Protein AF-X1N6E0-F1 (afdb_monomer)

Structure (mmCIF, N/CA/C/O backbone):
data_AF-X1N6E0-F1
#
_entry.id   AF-X1N6E0-F1
#
loop_
_atom_site.group_PDB
_atom_site.id
_atom_site.type_symbol
_atom_site.label_atom_id
_atom_site.label_alt_id
_atom_site.label_comp_id
_atom_site.label_asym_id
_atom_site.label_entity_id
_atom_site.label_seq_id
_atom_site.pdbx_PDB_ins_code
_atom_site.Cartn_x
_atom_site.Cartn_y
_atom_site.Cartn_z
_atom_site.occupancy
_atom_site.B_iso_or_equiv
_atom_site.auth_seq_id
_atom_site.auth_comp_id
_atom_site.auth_asym_id
_atom_site.auth_atom_id
_atom_site.pdbx_PDB_model_num
ATOM 1 N N . MET A 1 1 ? -35.193 4.669 12.730 1.00 40.53 1 MET A N 1
ATOM 2 C CA . MET A 1 1 ? -34.477 3.883 11.706 1.00 40.53 1 MET A CA 1
ATOM 3 C C . MET A 1 1 ? -33.427 3.118 12.482 1.00 40.53 1 MET A C 1
ATOM 5 O O . MET A 1 1 ? -32.954 3.685 13.450 1.00 40.53 1 MET A O 1
ATOM 9 N N . SER A 1 2 ? -33.205 1.835 12.214 1.00 40.06 2 SER A N 1
ATOM 10 C CA . SER A 1 2 ? -32.230 1.031 12.961 1.00 40.06 2 SER A CA 1
ATOM 11 C C . SER A 1 2 ? -31.333 0.371 11.933 1.00 40.06 2 SER A C 1
ATOM 13 O O . SER A 1 2 ? -31.705 -0.678 11.415 1.00 40.06 2 SER A O 1
ATOM 15 N N . GLY A 1 3 ? -30.227 1.034 11.613 1.00 41.91 3 GLY A N 1
ATOM 16 C CA . GLY A 1 3 ? -29.256 0.561 10.637 1.00 41.91 3 GLY A CA 1
ATOM 17 C C . GLY A 1 3 ? -28.268 -0.413 11.263 1.00 41.91 3 GLY A C 1
ATOM 18 O O . GLY A 1 3 ? -27.785 -0.194 12.374 1.00 41.91 3 GLY A O 1
ATOM 19 N N . THR A 1 4 ? -27.923 -1.480 10.548 1.00 41.56 4 THR A N 1
ATOM 20 C CA . THR A 1 4 ? -26.707 -2.245 10.860 1.00 41.56 4 THR A CA 1
ATOM 21 C C . THR A 1 4 ? -25.512 -1.513 10.250 1.00 41.56 4 THR A C 1
ATOM 23 O O . THR A 1 4 ? -25.461 -1.332 9.035 1.00 41.56 4 THR A O 1
ATOM 26 N N . MET A 1 5 ? -24.573 -1.058 11.082 1.00 45.62 5 MET A N 1
ATOM 27 C CA . MET A 1 5 ? -23.369 -0.371 10.609 1.00 45.62 5 MET A CA 1
ATOM 28 C C . MET A 1 5 ? -22.418 -1.375 9.950 1.00 45.62 5 MET A C 1
ATOM 30 O O . MET A 1 5 ? -22.020 -2.357 10.583 1.00 45.62 5 MET A O 1
ATOM 34 N N . ASP A 1 6 ? -22.083 -1.134 8.683 1.00 48.16 6 ASP A N 1
ATOM 35 C CA . ASP A 1 6 ? -21.093 -1.922 7.952 1.00 48.16 6 ASP A CA 1
ATOM 36 C C . ASP A 1 6 ? -19.688 -1.375 8.223 1.00 48.16 6 ASP A C 1
ATOM 38 O O . ASP A 1 6 ? -19.255 -0.381 7.644 1.00 48.16 6 ASP A O 1
ATOM 42 N N . TRP A 1 7 ? -18.982 -2.020 9.150 1.00 49.72 7 TRP A N 1
ATOM 43 C CA . TRP A 1 7 ? -17.633 -1.626 9.556 1.00 49.72 7 TRP A CA 1
ATOM 44 C C . TRP A 1 7 ? -16.554 -1.973 8.525 1.00 49.72 7 TRP A C 1
ATOM 46 O O . TRP A 1 7 ? -15.433 -1.492 8.656 1.00 49.72 7 TRP A O 1
ATOM 56 N N . ASN A 1 8 ? -16.871 -2.760 7.492 1.00 46.34 8 ASN A N 1
ATOM 57 C CA . ASN A 1 8 ? -15.893 -3.117 6.462 1.00 46.34 8 ASN A CA 1
ATOM 58 C C . ASN A 1 8 ? -15.632 -1.964 5.478 1.00 46.34 8 ASN A C 1
ATOM 60 O O . ASN A 1 8 ? -14.605 -1.958 4.810 1.00 46.34 8 ASN A O 1
ATOM 64 N N . ALA A 1 9 ? -16.540 -0.985 5.397 1.00 45.34 9 ALA A N 1
ATOM 65 C CA . ALA A 1 9 ? -16.459 0.131 4.453 1.00 45.34 9 ALA A CA 1
ATOM 66 C C . ALA A 1 9 ? -15.801 1.401 5.033 1.00 45.34 9 ALA A C 1
ATOM 68 O O . ALA A 1 9 ? -15.780 2.426 4.362 1.00 45.34 9 ALA A O 1
ATOM 69 N N . MET A 1 10 ? -15.327 1.380 6.289 1.00 48.66 10 MET A N 1
ATOM 70 C CA . MET A 1 10 ? -14.705 2.523 6.996 1.00 48.66 10 MET A CA 1
ATOM 71 C C . MET A 1 10 ? -15.508 3.841 7.040 1.00 48.66 10 MET A C 1
ATOM 73 O O . MET A 1 10 ? -15.033 4.854 7.553 1.00 48.66 10 MET A O 1
ATOM 77 N N . TYR A 1 11 ? -16.769 3.809 6.614 1.00 43.16 11 TYR A N 1
ATOM 78 C CA . TYR A 1 11 ? -17.756 4.861 6.796 1.00 43.16 11 TYR A CA 1
ATOM 79 C C . TYR A 1 11 ? -19.001 4.285 7.463 1.00 43.16 11 TYR A C 1
ATOM 81 O O . TYR A 1 11 ? -19.457 3.185 7.156 1.00 43.16 11 TYR A O 1
ATOM 89 N N . ALA A 1 12 ? -19.591 5.073 8.356 1.00 42.31 12 ALA A N 1
ATOM 90 C CA . ALA A 1 12 ? -20.916 4.824 8.896 1.00 42.31 12 ALA A CA 1
ATOM 91 C C . ALA A 1 12 ? -21.970 4.928 7.774 1.00 42.31 12 ALA A C 1
ATOM 93 O O . ALA A 1 12 ? -22.485 6.012 7.507 1.00 42.31 12 ALA A O 1
ATOM 94 N N . ALA A 1 13 ? -22.281 3.817 7.103 1.00 43.97 13 ALA A N 1
ATOM 95 C CA . ALA A 1 13 ? -23.326 3.753 6.081 1.00 43.97 13 ALA A CA 1
ATOM 96 C C . ALA A 1 13 ? -24.566 2.999 6.596 1.00 43.97 13 ALA A C 1
ATOM 98 O O . ALA A 1 13 ? -24.463 1.889 7.120 1.00 43.97 13 ALA A O 1
ATOM 99 N N . GLU A 1 14 ? -25.751 3.597 6.435 1.00 42.16 14 GLU A N 1
ATOM 100 C CA . GLU A 1 14 ? -27.042 2.934 6.667 1.00 42.16 14 GLU A CA 1
ATOM 101 C C . GLU A 1 14 ? -27.352 2.033 5.458 1.00 42.16 14 GLU A C 1
ATOM 103 O O . GLU A 1 14 ? -27.611 2.525 4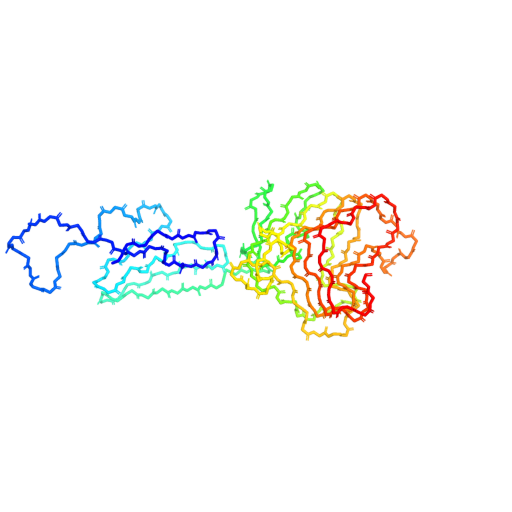.359 1.00 42.16 14 GLU A O 1
ATOM 108 N N . THR A 1 15 ? -27.276 0.709 5.631 1.00 46.09 15 THR A N 1
ATOM 109 C CA . THR A 1 15 ? -27.445 -0.267 4.531 1.00 46.09 15 THR A CA 1
ATOM 110 C C . THR A 1 15 ? -28.817 -0.941 4.500 1.00 46.09 15 THR A C 1
ATOM 112 O O . THR A 1 15 ? -29.090 -1.746 3.605 1.00 46.09 15 THR A O 1
ATOM 115 N N . ASP A 1 16 ? -29.711 -0.608 5.431 1.00 42.81 16 ASP A N 1
ATOM 116 C CA . ASP A 1 16 ? -31.069 -1.140 5.470 1.00 42.81 16 ASP A CA 1
ATOM 117 C C . ASP A 1 16 ? -32.140 -0.057 5.282 1.00 42.81 16 ASP A C 1
ATOM 119 O O . ASP A 1 16 ? -31.930 1.139 5.456 1.00 42.81 16 ASP A O 1
ATOM 123 N N . ALA A 1 17 ? -33.318 -0.498 4.843 1.00 45.47 17 ALA A N 1
ATOM 124 C CA . ALA A 1 17 ? -34.526 0.309 4.849 1.00 45.47 17 ALA A CA 1
ATOM 125 C C . ALA A 1 17 ? -35.318 -0.098 6.092 1.00 45.47 17 ALA A C 1
ATOM 127 O O . ALA A 1 17 ? -35.963 -1.147 6.085 1.00 45.47 17 ALA A O 1
ATOM 128 N N . GLY A 1 18 ? -35.238 0.692 7.166 1.00 42.47 18 GLY A N 1
ATOM 129 C CA . GLY A 1 18 ? -35.866 0.365 8.449 1.00 42.47 18 GLY A CA 1
ATOM 130 C C . GLY A 1 18 ? -37.328 -0.093 8.316 1.00 42.47 18 GLY A C 1
ATOM 131 O O . GLY A 1 18 ? -38.187 0.659 7.852 1.00 42.47 18 GLY A O 1
ATOM 132 N N . GLU A 1 19 ? -37.623 -1.326 8.740 1.00 44.12 19 GLU A N 1
ATOM 133 C CA . GLU A 1 19 ? -38.974 -1.898 8.702 1.00 44.12 19 GLU A CA 1
ATOM 134 C C . GLU A 1 19 ? -39.693 -1.712 10.049 1.00 44.12 19 GLU A C 1
ATOM 136 O O . GLU A 1 19 ? -39.206 -2.097 11.114 1.00 44.12 19 GLU A O 1
ATOM 141 N N . TYR A 1 20 ? -40.887 -1.121 10.013 1.00 45.59 20 TYR A N 1
ATOM 142 C CA . TYR A 1 20 ? -41.692 -0.863 11.204 1.00 45.59 20 TYR A CA 1
ATOM 143 C C . TYR A 1 20 ? -42.461 -2.103 11.673 1.00 45.59 20 TYR A C 1
ATOM 145 O O . TYR A 1 20 ? -43.263 -2.673 10.930 1.00 45.59 20 TYR A O 1
ATOM 153 N N . LEU A 1 21 ? -42.297 -2.481 12.946 1.00 40.62 21 LEU A N 1
ATOM 154 C CA . LEU A 1 21 ? -43.062 -3.583 13.532 1.00 40.62 21 LEU A CA 1
ATOM 155 C C . LEU A 1 21 ? -44.515 -3.170 13.812 1.00 40.62 21 LEU A C 1
ATOM 157 O O . LEU A 1 21 ? -44.798 -2.232 14.556 1.00 40.62 21 LEU A O 1
ATOM 161 N N . SER A 1 22 ? -45.431 -3.936 13.229 1.00 40.62 22 SER A N 1
ATOM 162 C CA . SER A 1 22 ? -46.887 -3.892 13.395 1.00 40.62 22 SER A CA 1
ATOM 163 C C . SER A 1 22 ? -47.355 -5.205 14.056 1.00 40.62 22 SER A C 1
ATOM 165 O O . SER A 1 22 ? -46.692 -6.219 13.820 1.00 40.62 22 SER A O 1
ATOM 167 N N . PRO A 1 23 ? -48.479 -5.284 14.817 1.00 55.25 23 PRO A N 1
ATOM 168 C CA . PRO A 1 23 ? -49.490 -4.256 15.113 1.00 55.25 23 PRO A CA 1
ATOM 169 C C . PRO A 1 23 ? -49.848 -4.118 16.629 1.00 55.25 23 PRO A C 1
ATOM 171 O O . PRO A 1 23 ? -49.662 -5.045 17.410 1.00 55.25 23 PRO A O 1
ATOM 174 N N . ILE A 1 24 ? -50.522 -3.016 17.001 1.00 50.94 24 ILE A N 1
ATOM 175 C CA . ILE A 1 24 ? -51.332 -2.795 18.235 1.00 50.94 24 ILE A CA 1
ATOM 176 C C . ILE A 1 24 ? -50.609 -2.225 19.479 1.00 50.94 24 ILE A C 1
ATOM 178 O O . ILE A 1 24 ? -50.033 -2.960 20.275 1.00 50.94 24 ILE A O 1
ATOM 182 N N . ASP A 1 25 ? -50.835 -0.927 19.736 1.00 45.06 25 ASP A N 1
ATOM 183 C CA . ASP A 1 25 ? -51.138 -0.379 21.075 1.00 45.06 25 ASP A CA 1
ATOM 184 C C . ASP A 1 25 ? -51.965 0.935 20.946 1.00 45.06 25 ASP A C 1
ATOM 186 O O . ASP A 1 25 ? -51.510 1.867 20.273 1.00 45.06 25 ASP A O 1
ATOM 190 N N . PRO A 1 26 ? -53.185 1.020 21.524 1.00 44.06 26 PRO A N 1
ATOM 191 C CA . PRO A 1 26 ? -54.052 2.203 21.470 1.00 44.06 26 PRO A CA 1
ATOM 192 C C . PRO A 1 26 ? -53.636 3.392 22.359 1.00 44.06 26 PRO A C 1
ATOM 194 O O . PRO A 1 26 ? -54.225 4.457 22.192 1.00 44.06 26 PRO A O 1
ATOM 197 N N . ASP A 1 27 ? -52.637 3.261 23.241 1.00 43.97 27 ASP A N 1
ATOM 198 C CA . ASP A 1 27 ? -52.149 4.368 24.094 1.00 43.97 27 ASP A CA 1
ATOM 199 C C . ASP A 1 27 ? -50.899 5.072 23.525 1.00 43.97 27 ASP A C 1
ATOM 201 O O . ASP A 1 27 ? -50.088 5.670 24.236 1.00 43.97 27 ASP A O 1
ATOM 205 N N . THR A 1 28 ? -50.733 5.023 22.207 1.00 43.97 28 THR A N 1
ATOM 206 C CA . THR A 1 28 ? -49.614 5.648 21.509 1.00 43.97 28 THR A CA 1
ATOM 207 C C . THR A 1 28 ? -49.906 7.118 21.213 1.00 43.97 28 THR A C 1
ATOM 209 O O . THR A 1 28 ? -50.881 7.470 20.549 1.00 43.97 28 THR A O 1
ATOM 212 N N . HIS A 1 29 ? -49.058 8.007 21.739 1.00 41.09 29 HIS A N 1
ATOM 213 C CA . HIS A 1 29 ? -49.090 9.428 21.402 1.00 41.09 29 HIS A CA 1
ATOM 214 C C . HIS A 1 29 ? -48.986 9.555 19.867 1.00 41.09 29 HIS A C 1
ATOM 216 O O . HIS A 1 29 ? -48.097 8.911 19.304 1.00 41.09 29 HIS A O 1
ATOM 222 N N . PRO A 1 30 ? -49.825 10.360 19.178 1.00 44.09 30 PRO A N 1
ATOM 223 C CA . PRO A 1 30 ? -49.895 10.413 17.707 1.00 44.09 30 PRO A CA 1
ATOM 224 C C . PRO A 1 30 ? -48.597 10.796 16.994 1.00 44.09 30 PRO A C 1
ATOM 226 O O . PRO A 1 30 ? -48.557 10.821 15.769 1.00 44.09 30 PRO A O 1
ATOM 229 N N . GLU A 1 31 ? -47.570 11.152 17.756 1.00 46.28 31 GLU A N 1
ATOM 230 C CA . GLU A 1 31 ? -46.359 11.748 17.231 1.00 46.28 31 GLU A CA 1
ATOM 231 C C . GLU A 1 31 ? -45.223 10.722 17.255 1.00 46.28 31 GLU A C 1
ATOM 233 O O . GLU A 1 31 ? -44.590 10.578 16.221 1.00 46.28 31 GLU A O 1
ATOM 238 N N . HIS A 1 32 ? -45.034 9.898 18.306 1.00 48.03 32 HIS A N 1
ATOM 239 C CA . HIS A 1 32 ? -43.922 8.925 18.334 1.00 48.03 32 HIS A CA 1
ATOM 240 C C . HIS A 1 32 ? -44.141 7.706 19.266 1.00 48.03 32 HIS A C 1
ATOM 242 O O . HIS A 1 32 ? -43.909 7.817 20.472 1.00 48.03 32 HIS A O 1
ATOM 248 N N . PRO A 1 33 ? -44.514 6.516 18.751 1.00 36.75 33 PRO A N 1
ATOM 249 C CA . PRO A 1 33 ? -44.477 5.284 19.536 1.00 36.75 33 PRO A CA 1
ATOM 250 C C . PRO A 1 33 ? -43.443 4.248 19.048 1.00 36.75 33 PRO A C 1
ATOM 252 O O . PRO A 1 33 ? -43.609 3.653 17.991 1.00 36.75 33 PRO A O 1
ATOM 255 N N . ARG A 1 34 ? -42.462 3.961 19.926 1.00 45.09 34 ARG A N 1
ATOM 256 C CA . ARG A 1 34 ? -41.666 2.714 20.054 1.00 45.09 34 ARG A CA 1
ATOM 257 C C . ARG A 1 34 ? -40.843 2.242 18.831 1.00 45.09 34 ARG A C 1
ATOM 259 O O . ARG A 1 34 ? -41.357 1.354 18.182 1.00 45.09 34 ARG A O 1
ATOM 266 N N . TRP A 1 35 ? -39.571 2.622 18.597 1.00 45.22 35 TRP A N 1
ATOM 267 C CA . TRP A 1 35 ? -38.696 1.845 17.668 1.00 45.22 35 TRP A CA 1
ATOM 268 C C . TRP A 1 35 ? -37.164 2.017 17.820 1.00 45.22 35 TRP A C 1
ATOM 270 O O . TRP A 1 35 ? -36.534 2.580 16.933 1.00 45.22 35 TRP A O 1
ATOM 280 N N . ALA A 1 36 ? -36.564 1.388 18.831 1.00 43.38 36 ALA A N 1
ATOM 281 C CA . ALA A 1 36 ? -35.425 0.487 18.619 1.00 43.38 36 ALA A CA 1
ATOM 282 C C . ALA A 1 36 ? -35.311 -0.442 19.830 1.00 43.38 36 ALA A C 1
ATOM 284 O O . ALA A 1 36 ? -35.141 -0.036 20.973 1.00 43.38 36 ALA A O 1
ATOM 285 N N . ALA A 1 37 ? -35.513 -1.728 19.607 1.00 42.91 37 ALA A N 1
ATOM 286 C CA . ALA A 1 37 ? -35.266 -2.735 20.623 1.00 42.91 37 ALA A CA 1
ATOM 287 C C . ALA A 1 37 ? -34.672 -3.938 19.911 1.00 42.91 37 ALA A C 1
ATOM 289 O O . ALA A 1 37 ? -35.341 -4.961 19.802 1.00 42.91 37 ALA A O 1
ATOM 290 N N . ALA A 1 38 ? -33.466 -3.777 19.356 1.00 45.50 38 ALA A N 1
ATOM 291 C CA . ALA A 1 38 ? -32.620 -4.919 19.002 1.00 45.50 38 ALA A CA 1
ATOM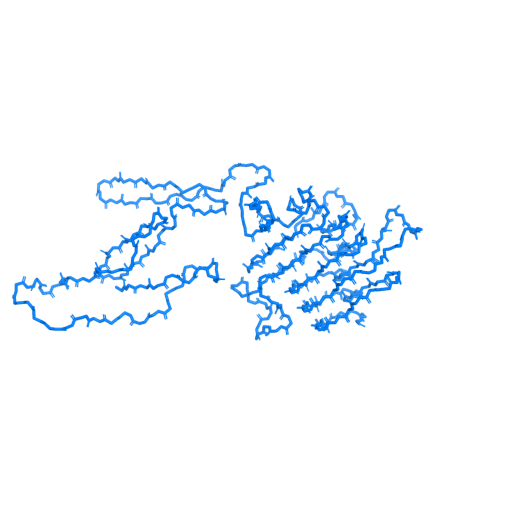 292 C C . ALA A 1 38 ? -31.179 -4.583 18.576 1.00 45.50 38 ALA A C 1
ATOM 294 O O . ALA A 1 38 ? -30.327 -5.434 18.801 1.00 45.50 38 ALA A O 1
ATOM 295 N N . ASN A 1 39 ? -30.863 -3.423 17.987 1.00 47.41 39 ASN A N 1
ATOM 296 C CA . ASN A 1 39 ? -29.651 -3.327 17.154 1.00 47.41 39 ASN A CA 1
ATOM 297 C C . ASN A 1 39 ? -28.743 -2.134 17.498 1.00 47.41 39 ASN A C 1
ATOM 299 O O . ASN A 1 39 ? -28.698 -1.160 16.764 1.00 47.41 39 ASN A O 1
ATOM 303 N N . GLY A 1 40 ? -27.977 -2.265 18.588 1.00 47.09 40 GLY A N 1
ATOM 304 C CA . GLY A 1 40 ? -26.925 -1.299 18.955 1.00 47.09 40 GLY A CA 1
ATOM 305 C C . GLY A 1 40 ? -26.117 -1.617 20.226 1.00 47.09 40 GLY A C 1
ATOM 306 O O . GLY A 1 40 ? -25.301 -0.818 20.660 1.00 47.09 40 GLY A O 1
ATOM 307 N N . GLY A 1 41 ? -26.317 -2.778 20.862 1.00 38.22 41 GLY A N 1
ATOM 308 C CA . GLY A 1 41 ? -25.852 -3.051 22.233 1.00 38.22 41 GLY A CA 1
ATOM 309 C C . GLY A 1 41 ? -24.459 -3.677 22.395 1.00 38.22 41 GLY A C 1
ATOM 310 O O . GLY A 1 41 ? -24.279 -4.493 23.301 1.00 38.22 41 GLY A O 1
ATOM 311 N N . GLY A 1 42 ? -23.492 -3.368 21.528 1.00 43.50 42 GLY A N 1
ATOM 312 C CA . GLY A 1 42 ? -22.097 -3.786 21.725 1.00 43.50 42 GLY A CA 1
ATOM 313 C C . GLY A 1 42 ? -21.358 -2.872 22.721 1.00 43.50 42 GLY A C 1
ATOM 314 O O . GLY A 1 42 ? -21.690 -1.694 22.800 1.00 43.50 42 GLY A O 1
ATOM 315 N N . PRO A 1 43 ? -20.324 -3.342 23.452 1.00 38.78 43 PRO A N 1
ATOM 316 C CA . PRO A 1 43 ? -19.528 -2.502 24.363 1.00 38.78 43 PRO A CA 1
ATOM 317 C C . PRO A 1 43 ? -18.856 -1.275 23.713 1.00 38.78 43 PRO A C 1
ATOM 319 O O . PRO A 1 43 ? -18.361 -0.415 24.434 1.00 38.78 43 PRO A O 1
ATOM 322 N N . ALA A 1 44 ? -18.820 -1.211 22.378 1.00 39.53 44 ALA A N 1
ATOM 323 C CA . ALA A 1 44 ? -18.175 -0.165 21.583 1.00 39.53 44 ALA A CA 1
ATOM 324 C C . ALA A 1 44 ? -19.167 0.769 20.854 1.00 39.53 44 ALA A C 1
ATOM 326 O O . ALA A 1 44 ? -18.748 1.581 20.032 1.00 39.53 44 ALA A O 1
ATOM 327 N N . CYS A 1 45 ? -20.472 0.660 21.127 1.00 42.34 45 CYS A N 1
ATOM 328 C CA . CYS A 1 45 ? -21.512 1.361 20.374 1.00 42.34 45 CYS A CA 1
ATOM 329 C C . CYS A 1 45 ? -22.417 2.163 21.318 1.00 42.34 45 CYS A C 1
ATOM 331 O O . CYS A 1 45 ? -22.844 1.652 22.356 1.00 42.34 45 CYS A O 1
ATOM 333 N N . TRP A 1 46 ? -22.741 3.402 20.944 1.00 39.38 46 TRP A N 1
ATOM 334 C CA . TRP A 1 46 ? -23.837 4.162 21.547 1.00 39.38 46 TRP A CA 1
ATOM 335 C C . TRP A 1 46 ? -24.959 4.307 20.515 1.00 39.38 46 TRP A C 1
ATOM 337 O O . TRP A 1 46 ? -24.714 4.777 19.407 1.00 39.38 46 TRP A O 1
ATOM 347 N N . ASP A 1 47 ? -26.157 3.847 20.874 1.00 48.38 47 ASP A N 1
ATOM 348 C CA . ASP A 1 47 ? -27.366 3.901 20.048 1.00 48.38 47 ASP A CA 1
ATOM 349 C C . ASP A 1 47 ? -28.196 5.126 20.457 1.00 48.38 47 ASP A C 1
ATOM 351 O O . ASP A 1 47 ? -28.586 5.257 21.623 1.00 48.38 47 ASP A O 1
ATOM 355 N N . MET A 1 48 ? -28.416 6.053 19.523 1.00 45.72 48 MET A N 1
ATOM 356 C CA . MET A 1 48 ? -29.260 7.229 19.728 1.00 45.72 48 MET A CA 1
ATOM 357 C C . MET A 1 48 ? -30.608 7.037 19.032 1.00 45.72 48 MET A C 1
ATOM 359 O O . MET A 1 48 ? -30.759 7.294 17.841 1.00 45.72 48 MET A O 1
ATOM 363 N N . ASP A 1 49 ? -31.623 6.669 19.807 1.00 47.50 49 ASP A N 1
ATOM 364 C CA . ASP A 1 49 ? -33.004 6.578 19.334 1.00 47.50 49 ASP A CA 1
ATOM 365 C C . ASP A 1 49 ? -33.633 7.968 19.179 1.00 47.50 49 ASP A C 1
ATOM 367 O O . ASP A 1 49 ? -34.325 8.456 20.080 1.00 47.50 49 ASP A O 1
ATOM 371 N N . TRP A 1 50 ? -33.456 8.614 18.022 1.00 44.66 50 TRP A N 1
ATOM 372 C CA . TRP A 1 50 ? -34.299 9.748 17.640 1.00 44.66 50 TRP A CA 1
ATOM 373 C C . TRP A 1 50 ? -35.309 9.371 16.558 1.00 44.66 50 TRP A C 1
ATOM 375 O O . TRP A 1 50 ? -35.066 8.572 15.654 1.00 44.66 50 TRP A O 1
ATOM 385 N N . SER A 1 51 ? -36.484 10.000 16.619 1.00 45.03 51 SER A N 1
ATOM 386 C CA . SER A 1 51 ? -37.612 9.770 15.710 1.00 45.03 51 SER A CA 1
ATOM 387 C C . SER A 1 51 ? -37.336 10.103 14.235 1.00 45.03 51 SER A C 1
ATOM 389 O O . SER A 1 51 ? -38.222 9.904 13.406 1.00 45.03 51 SER A O 1
ATOM 391 N N . PHE A 1 52 ? -36.136 10.592 13.908 1.00 37.84 52 PHE A N 1
ATOM 392 C CA . PHE A 1 52 ? -35.709 10.960 12.558 1.00 37.84 52 PHE A CA 1
ATOM 393 C C . PHE A 1 52 ? -34.344 10.388 12.134 1.00 37.84 52 PHE A C 1
ATOM 395 O O . PHE A 1 52 ? -33.894 10.712 11.042 1.00 37.84 52 PHE A O 1
ATOM 402 N N . GLY A 1 53 ? -33.726 9.503 12.921 1.00 40.16 53 GLY A N 1
ATOM 403 C CA . GLY A 1 53 ? -32.444 8.880 12.575 1.00 40.16 53 GLY A CA 1
ATOM 404 C C . GLY A 1 53 ? -31.709 8.396 13.819 1.00 40.16 53 GLY A C 1
ATOM 405 O O . GLY A 1 53 ? -31.836 9.013 14.875 1.00 40.16 53 GLY A O 1
ATOM 406 N N . SER A 1 54 ? -31.005 7.272 13.693 1.00 44.59 54 SER A N 1
ATOM 407 C CA . SER A 1 54 ? -30.054 6.782 14.690 1.00 44.59 54 SER A CA 1
ATOM 408 C C . SER A 1 54 ? -28.651 6.943 14.114 1.00 44.59 54 SER A C 1
ATOM 410 O O . SER A 1 54 ? -28.302 6.242 13.163 1.00 44.59 54 SER A O 1
ATOM 412 N N . GLU A 1 55 ? -27.847 7.859 14.649 1.00 43.59 55 GLU A N 1
ATOM 413 C CA . GLU A 1 55 ? -26.414 7.892 14.356 1.00 43.59 55 GLU A CA 1
ATOM 414 C C . GLU A 1 55 ? -25.661 7.090 15.424 1.00 43.59 55 GLU A C 1
ATOM 416 O O . GLU A 1 55 ? -25.747 7.383 16.617 1.00 43.59 55 GLU A O 1
ATOM 421 N N . VAL A 1 56 ? -24.916 6.068 14.997 1.00 48.31 56 VAL A N 1
ATOM 422 C CA . VAL A 1 56 ? -23.973 5.361 15.870 1.00 48.31 56 VAL A CA 1
ATOM 423 C C . VAL A 1 56 ? -22.710 6.205 15.967 1.00 48.31 56 VAL A C 1
ATOM 425 O O . VAL A 1 56 ? -22.047 6.456 14.962 1.00 48.31 56 VAL A O 1
ATOM 428 N N . VAL A 1 57 ? -22.360 6.622 17.181 1.00 49.50 57 VAL A N 1
ATOM 429 C CA . VAL A 1 57 ? -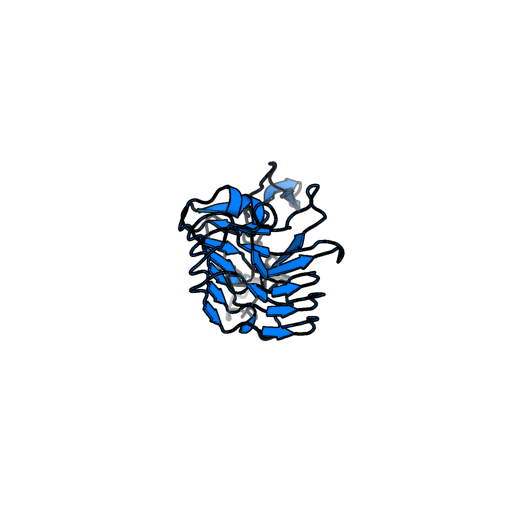21.068 7.256 17.461 1.00 49.50 57 VAL A CA 1
ATOM 430 C C . VAL A 1 57 ? -20.122 6.164 17.967 1.00 49.50 57 VAL A C 1
ATOM 432 O O . VAL A 1 57 ? -20.391 5.593 19.031 1.00 49.50 57 VAL A O 1
ATOM 435 N N . PRO A 1 58 ? -19.042 5.823 17.238 1.00 51.88 58 PRO A N 1
ATOM 436 C CA . PRO A 1 58 ? -18.056 4.877 17.741 1.00 51.88 58 PRO A CA 1
ATOM 437 C C . PRO A 1 58 ? -17.420 5.444 19.015 1.00 51.88 58 PRO A C 1
ATOM 439 O O . PRO A 1 58 ? -16.924 6.567 19.026 1.00 51.88 58 PRO A O 1
ATOM 442 N N . LEU A 1 59 ? -17.458 4.673 20.106 1.00 48.72 59 LEU A N 1
ATOM 443 C CA . LEU A 1 59 ? -16.911 5.084 21.410 1.00 48.72 59 LEU A CA 1
ATOM 444 C C . LEU A 1 59 ? -15.376 4.986 21.473 1.00 48.72 59 LEU A C 1
ATOM 446 O O . LEU A 1 59 ? -14.767 5.448 22.434 1.00 48.72 59 LEU A O 1
ATOM 450 N N . ALA A 1 60 ? -14.766 4.375 20.459 1.00 50.47 60 ALA A N 1
ATOM 451 C CA . ALA A 1 60 ? -13.334 4.344 20.220 1.00 50.47 60 ALA A CA 1
ATOM 452 C C . ALA A 1 60 ? -13.107 4.129 18.719 1.00 50.47 60 ALA A C 1
ATOM 454 O O . ALA A 1 60 ? -13.690 3.213 18.137 1.00 50.47 60 ALA A O 1
ATOM 455 N N . PHE A 1 61 ? -12.267 4.957 18.104 1.00 56.72 61 PHE A N 1
ATOM 456 C CA . PHE A 1 61 ? -11.761 4.732 16.755 1.00 56.72 61 PHE A CA 1
ATOM 457 C C . PHE A 1 61 ? -10.236 4.871 16.788 1.00 56.72 61 PHE A C 1
ATOM 459 O O . PHE A 1 61 ? -9.747 5.830 17.394 1.00 56.72 61 PHE A O 1
ATOM 466 N N . PRO A 1 62 ? -9.470 3.951 16.175 1.00 55.00 62 PRO A N 1
ATOM 467 C CA . PRO A 1 62 ? -8.032 4.130 16.018 1.00 55.00 62 PRO A CA 1
ATOM 468 C C . PRO A 1 62 ? -7.733 5.467 15.316 1.00 55.00 62 PRO A C 1
ATOM 470 O O . PRO A 1 62 ? -8.048 5.636 14.147 1.00 55.00 62 PRO A O 1
ATOM 473 N N . GLY A 1 63 ? -7.194 6.442 16.053 1.00 59.84 63 GLY A N 1
ATOM 474 C CA . GLY A 1 63 ? -6.781 7.748 15.521 1.00 59.84 63 GLY A CA 1
ATOM 475 C C . GLY A 1 63 ? -7.562 8.938 16.029 1.00 59.84 63 GLY A C 1
ATOM 476 O O . GLY A 1 63 ? -7.135 10.070 15.813 1.00 59.84 63 GLY A O 1
ATOM 477 N N . PHE A 1 64 ? -8.643 8.705 16.774 1.00 65.12 64 PHE A N 1
ATOM 478 C CA . PHE A 1 64 ? -9.365 9.764 17.464 1.00 65.12 64 PHE A CA 1
ATOM 479 C C . PHE A 1 64 ? -9.660 9.384 18.916 1.00 65.12 64 PHE A C 1
ATOM 481 O O . PHE A 1 64 ? -10.279 8.359 19.202 1.00 65.12 64 PHE A O 1
ATOM 488 N N . ASP A 1 65 ? -9.288 10.270 19.831 1.00 69.56 65 ASP A N 1
ATOM 489 C CA . ASP A 1 65 ? -9.859 10.335 21.165 1.00 69.56 65 ASP A CA 1
ATOM 490 C C . ASP A 1 65 ? -11.289 10.878 21.052 1.00 69.56 65 ASP A C 1
ATOM 492 O O . ASP A 1 65 ? -11.520 12.018 20.632 1.00 69.56 65 ASP A O 1
ATOM 496 N N . VAL A 1 66 ? -12.263 10.046 21.418 1.00 72.88 66 VAL A N 1
ATOM 497 C CA . VAL A 1 66 ? -13.685 10.399 21.400 1.00 72.88 66 VAL A CA 1
ATOM 498 C C . VAL A 1 66 ? -14.099 10.874 22.790 1.00 72.88 66 VAL A C 1
ATOM 500 O O . VAL A 1 66 ? -14.125 10.098 23.745 1.00 72.88 66 VAL A O 1
ATOM 503 N N . GLU A 1 67 ? -14.455 12.151 22.914 1.00 77.38 67 GLU A N 1
ATOM 504 C CA . GLU A 1 67 ? -15.037 12.720 24.130 1.00 77.38 67 GLU A CA 1
ATOM 505 C C . GLU A 1 67 ? -16.520 13.026 23.908 1.00 77.38 67 GLU A C 1
ATOM 507 O O . GLU A 1 67 ? -16.894 13.690 22.944 1.00 77.38 67 GLU A O 1
ATOM 512 N N . ILE A 1 68 ? -17.379 12.579 24.825 1.00 74.19 68 ILE A N 1
ATOM 513 C CA . ILE A 1 68 ? -18.809 12.902 24.819 1.00 74.19 68 ILE A CA 1
ATOM 514 C C . ILE A 1 68 ? -19.123 13.705 26.080 1.00 74.19 68 ILE A C 1
ATOM 516 O O . ILE A 1 68 ? -18.940 13.218 27.195 1.00 74.19 68 ILE A O 1
ATOM 520 N N . THR A 1 69 ? -19.628 14.927 25.912 1.00 80.75 69 THR A N 1
ATOM 521 C CA . THR A 1 69 ? -20.087 15.784 27.016 1.00 80.75 69 THR A CA 1
ATOM 522 C C . THR A 1 69 ? -21.595 16.006 26.934 1.00 80.75 69 THR A C 1
ATOM 524 O O . THR A 1 69 ? -22.142 16.190 25.850 1.00 80.75 69 THR A O 1
ATOM 527 N N . GLU A 1 70 ? -22.286 15.973 28.076 1.00 80.69 70 GLU A N 1
ATOM 528 C CA . GLU A 1 70 ? -23.729 16.231 28.178 1.00 80.69 70 GLU A CA 1
ATOM 529 C C . GLU A 1 70 ? -23.969 17.531 28.948 1.00 80.69 70 GLU A C 1
ATOM 531 O O . GLU A 1 70 ? -23.425 17.731 30.038 1.00 80.69 70 GLU A O 1
ATOM 536 N N . ALA A 1 71 ? -24.772 18.424 28.374 1.00 73.31 71 ALA A N 1
ATOM 537 C CA . ALA A 1 71 ? -25.208 19.653 29.019 1.00 73.31 71 ALA A CA 1
ATOM 538 C C . ALA A 1 71 ? -26.661 19.961 28.643 1.00 73.31 71 ALA A C 1
ATOM 540 O O . ALA A 1 71 ? -26.977 20.198 27.481 1.00 73.31 71 ALA A O 1
ATOM 541 N N . GLU A 1 72 ? -27.544 19.982 29.644 1.00 85.69 72 GLU A N 1
ATOM 542 C CA . GLU A 1 72 ? -28.972 20.301 29.483 1.00 85.69 72 GLU A CA 1
ATOM 543 C C . GLU A 1 72 ? -29.695 19.392 28.466 1.00 85.69 72 GLU A C 1
ATOM 545 O O . GLU A 1 72 ? -30.586 19.837 27.743 1.00 85.69 72 GLU A O 1
ATOM 550 N N . GLY A 1 73 ? -29.329 18.105 28.410 1.00 70.25 73 GLY A N 1
ATOM 551 C CA . GLY A 1 73 ? -29.896 17.154 27.449 1.00 70.25 73 GLY A CA 1
ATOM 552 C C . GLY A 1 73 ? -29.368 17.305 26.019 1.00 70.25 73 GLY A C 1
ATOM 553 O O . GLY A 1 73 ? -29.898 16.668 25.111 1.00 70.25 73 GLY A O 1
ATOM 554 N N . VAL A 1 74 ? -28.337 18.130 25.809 1.00 62.81 74 VAL A N 1
ATOM 555 C CA . VAL A 1 74 ? -27.578 18.213 24.558 1.00 62.81 74 VAL A CA 1
ATOM 556 C C . VAL A 1 74 ? -26.270 17.448 24.727 1.00 62.81 74 VAL A C 1
ATOM 558 O O . VAL A 1 74 ? -25.495 17.733 25.641 1.00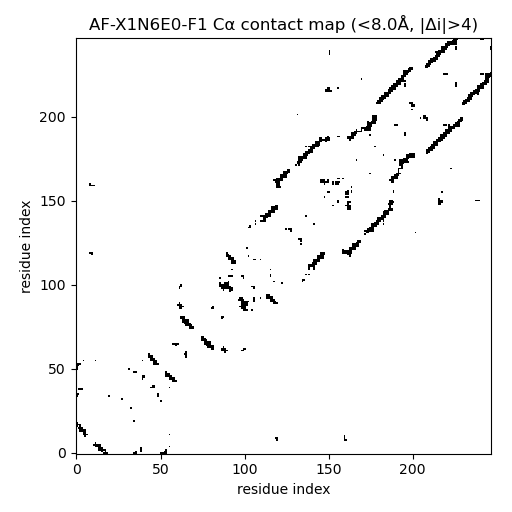 62.81 74 VAL A O 1
ATOM 561 N N . TYR A 1 75 ? -26.016 16.497 23.830 1.00 67.44 75 TYR A N 1
ATOM 562 C CA . TYR A 1 75 ? -24.745 15.783 23.746 1.00 67.44 75 TYR A CA 1
ATOM 563 C C . TYR A 1 75 ? -23.828 16.482 22.742 1.00 67.44 75 TYR A C 1
ATOM 565 O O . TYR A 1 75 ? -24.240 16.786 21.625 1.00 67.44 75 TYR A O 1
ATOM 573 N N . THR A 1 76 ? -22.585 16.740 23.138 1.00 72.44 76 THR A N 1
ATOM 574 C CA . THR A 1 76 ? -21.513 17.189 22.244 1.00 72.44 76 THR A CA 1
ATOM 575 C C . THR A 1 76 ? -20.489 16.075 22.134 1.00 72.44 76 THR A C 1
ATOM 577 O O . THR A 1 76 ? -19.938 15.650 23.148 1.00 72.44 76 THR A O 1
ATOM 580 N N . VAL A 1 77 ? -20.243 15.616 20.908 1.00 74.56 77 VAL A N 1
ATOM 581 C CA . VAL A 1 77 ? -19.182 14.659 20.591 1.00 74.56 77 VAL A CA 1
ATOM 582 C C . VAL A 1 77 ? -17.996 15.437 20.037 1.00 74.56 77 VAL A C 1
ATOM 584 O O . VAL A 1 77 ? -18.123 16.131 19.028 1.00 74.56 77 VAL A O 1
ATOM 587 N N . THR A 1 78 ? -16.850 15.319 20.694 1.00 74.25 78 THR A N 1
ATOM 588 C CA . THR A 1 78 ? -15.572 15.854 20.236 1.00 74.25 78 THR A CA 1
ATOM 589 C C . THR A 1 78 ? -14.707 14.689 19.783 1.00 74.25 78 THR A C 1
ATOM 591 O O . THR A 1 78 ? -14.408 13.793 20.567 1.00 74.25 78 THR A O 1
ATOM 594 N N . LEU A 1 79 ? -14.290 14.717 18.521 1.00 69.81 79 LEU A N 1
ATOM 595 C CA . LEU A 1 79 ? -13.280 13.812 17.984 1.00 69.81 79 LEU A CA 1
ATOM 596 C C . LEU A 1 79 ? -11.956 14.574 17.965 1.00 69.81 79 LEU A C 1
ATOM 598 O O . LEU A 1 79 ? -11.794 15.517 17.189 1.00 69.81 79 LEU A O 1
ATOM 602 N N . THR A 1 80 ? -11.032 14.205 18.845 1.00 70.88 80 THR A N 1
ATOM 603 C CA . THR A 1 80 ? -9.686 14.788 18.878 1.00 70.88 80 THR A CA 1
ATOM 604 C C . THR A 1 80 ? -8.732 13.798 18.234 1.00 70.88 80 THR A C 1
ATOM 606 O O . THR A 1 80 ? -8.711 12.664 18.690 1.00 70.88 80 THR A O 1
ATOM 609 N N . PRO A 1 81 ? -7.947 14.160 17.205 1.00 66.38 81 PRO A N 1
ATOM 610 C CA . PRO A 1 81 ? -6.909 13.268 16.702 1.00 66.38 81 PRO A CA 1
ATOM 611 C C . PRO A 1 81 ? -6.029 12.782 17.857 1.00 66.38 81 PRO A C 1
ATOM 613 O O . PRO A 1 81 ? -5.605 13.598 18.681 1.00 66.38 81 PRO A O 1
ATOM 616 N N . ALA A 1 82 ? -5.798 11.474 17.945 1.00 65.06 82 ALA A N 1
ATOM 617 C CA . ALA A 1 82 ? -4.965 10.906 18.997 1.00 65.06 82 ALA A CA 1
ATOM 618 C C . ALA A 1 82 ? -3.576 11.570 18.948 1.00 65.06 82 ALA A C 1
ATOM 620 O O . ALA A 1 82 ? -2.996 11.745 17.879 1.00 65.06 82 ALA A O 1
ATOM 621 N N . ALA A 1 83 ? -3.047 12.004 20.091 1.00 56.38 83 ALA A N 1
ATOM 622 C CA . ALA A 1 83 ? -1.748 12.673 20.121 1.00 56.38 83 ALA A CA 1
ATOM 623 C C . ALA A 1 83 ? -0.595 11.663 19.966 1.00 56.38 83 ALA A C 1
ATOM 625 O O . ALA A 1 83 ? -0.558 10.651 20.663 1.00 56.38 83 ALA A O 1
ATOM 626 N N . GLY A 1 84 ? 0.383 11.979 19.115 1.00 60.78 84 GLY A N 1
ATOM 627 C CA . GLY A 1 84 ? 1.607 11.200 18.908 1.00 60.78 84 GLY A CA 1
ATOM 628 C C . GLY A 1 84 ? 2.160 11.407 17.500 1.00 60.78 84 GLY A C 1
ATOM 629 O O . GLY A 1 84 ? 1.423 11.839 16.619 1.00 60.78 84 GLY A O 1
ATOM 630 N N . ASP A 1 85 ? 3.437 11.087 17.285 1.00 58.94 85 ASP A N 1
ATOM 631 C CA . ASP A 1 85 ? 4.045 11.107 15.940 1.00 58.94 85 ASP A CA 1
ATOM 632 C C . ASP A 1 85 ? 3.454 10.011 15.030 1.00 58.94 85 ASP A C 1
ATOM 634 O O . ASP A 1 85 ? 3.653 10.022 13.822 1.00 58.94 85 ASP A O 1
ATOM 638 N N . ASN A 1 86 ? 2.703 9.074 15.619 1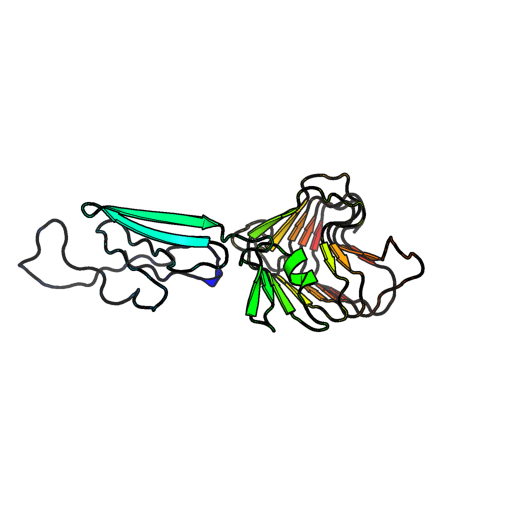.00 64.50 86 ASN A N 1
ATOM 639 C CA . ASN A 1 86 ? 2.091 7.949 14.937 1.00 64.50 86 ASN A CA 1
ATOM 640 C C . ASN A 1 86 ? 0.741 7.599 15.599 1.00 64.50 86 ASN A C 1
ATOM 642 O O . ASN A 1 86 ? 0.666 6.667 16.407 1.00 64.50 86 ASN A O 1
ATOM 646 N N . PRO A 1 87 ? -0.311 8.414 15.391 1.00 66.88 87 PRO A N 1
ATOM 647 C CA . PRO A 1 87 ? -1.620 8.119 15.957 1.00 66.88 87 PRO A CA 1
ATOM 648 C C . PRO A 1 87 ? -2.119 6.765 15.431 1.00 66.88 87 PRO A C 1
ATOM 650 O O . PRO A 1 87 ? -1.824 6.434 14.285 1.00 66.88 87 PRO A O 1
ATOM 653 N N . PRO A 1 88 ? -2.894 5.994 16.217 1.00 76.44 88 PRO A N 1
ATOM 654 C CA . PRO A 1 88 ? -3.602 4.823 15.703 1.00 76.44 88 PRO A CA 1
ATOM 655 C C . PRO A 1 88 ? -4.406 5.181 14.443 1.00 76.44 88 PRO A C 1
ATOM 657 O O . PRO A 1 88 ? -4.769 6.341 14.264 1.00 76.44 88 PRO A O 1
ATOM 660 N N . GLY A 1 89 ? -4.697 4.241 13.551 1.00 82.56 89 GLY A N 1
ATOM 661 C CA . GLY A 1 89 ? -5.343 4.612 12.291 1.00 82.56 89 GLY A CA 1
ATOM 662 C C . GLY A 1 89 ? -5.710 3.445 11.383 1.00 82.56 89 GLY A C 1
ATOM 663 O O . GLY A 1 89 ? -5.739 2.302 11.838 1.00 82.56 89 GLY A O 1
ATOM 664 N N . PRO A 1 90 ? -6.037 3.726 10.109 1.00 86.81 90 PRO A N 1
ATOM 665 C CA . PRO A 1 90 ? -6.543 2.738 9.157 1.00 86.81 90 PRO A CA 1
ATOM 666 C C . PRO A 1 90 ? -5.461 1.818 8.573 1.00 86.81 90 PRO A C 1
ATOM 668 O O . PRO A 1 90 ? -5.741 1.057 7.651 1.00 86.81 90 PRO A O 1
ATOM 671 N N . VAL A 1 91 ? -4.221 1.914 9.047 1.00 92.25 91 VAL A N 1
ATOM 672 C CA . VAL A 1 91 ? -3.133 1.005 8.683 1.00 92.25 91 VAL A CA 1
ATOM 673 C C . VAL A 1 91 ? -2.850 0.119 9.885 1.00 92.25 91 VAL A C 1
ATOM 675 O O . VAL A 1 91 ? -2.617 0.635 10.973 1.00 92.25 91 VAL A O 1
ATOM 678 N N . VAL A 1 92 ? -2.894 -1.198 9.719 1.00 93.25 92 VAL A N 1
ATOM 679 C CA . VAL A 1 92 ? -2.795 -2.162 10.822 1.00 93.25 92 VAL A CA 1
ATOM 680 C C . VAL A 1 92 ? -1.699 -3.168 10.514 1.00 93.25 92 VAL A C 1
ATOM 682 O O . VAL A 1 92 ? -1.701 -3.761 9.444 1.00 93.25 92 VAL A O 1
ATOM 685 N N . ASN A 1 93 ? -0.792 -3.401 11.457 1.00 96.38 93 ASN A N 1
ATOM 686 C CA . ASN A 1 93 ? 0.056 -4.588 11.416 1.00 96.38 93 ASN A CA 1
ATOM 687 C C . ASN A 1 93 ? -0.756 -5.752 12.006 1.00 96.38 93 ASN A C 1
ATOM 689 O O . ASN A 1 93 ? -1.091 -5.738 13.192 1.00 96.38 93 ASN A O 1
ATOM 693 N N . GLU A 1 94 ? -1.133 -6.730 11.182 1.00 95.31 94 GLU A N 1
ATOM 694 C CA . GLU A 1 94 ? -2.014 -7.828 11.601 1.00 95.31 94 GLU A CA 1
ATOM 695 C C . GLU A 1 94 ? -1.352 -8.765 12.619 1.00 95.31 94 GLU A C 1
ATOM 697 O O . GLU A 1 94 ? -2.032 -9.320 13.489 1.00 95.31 94 GLU A O 1
ATOM 702 N N . ASP A 1 95 ? -0.030 -8.912 12.549 1.00 96.75 95 ASP A N 1
ATOM 703 C CA . ASP A 1 95 ? 0.739 -9.801 13.416 1.00 96.75 95 ASP A CA 1
ATOM 704 C C . ASP A 1 95 ? 0.887 -9.240 14.836 1.00 96.75 95 ASP A C 1
ATOM 706 O O . ASP A 1 95 ? 0.850 -9.990 15.820 1.00 96.75 95 ASP A O 1
ATOM 710 N N . THR A 1 96 ? 1.016 -7.917 14.968 1.00 93.88 96 THR A N 1
ATOM 711 C CA . THR A 1 96 ? 1.158 -7.241 16.269 1.00 93.88 96 THR A CA 1
ATOM 712 C C . THR A 1 96 ? -0.161 -6.683 16.806 1.00 93.88 96 THR A C 1
ATOM 714 O O . THR A 1 96 ? -0.317 -6.522 18.022 1.00 93.88 96 THR A O 1
ATOM 717 N N . GLY A 1 97 ? -1.127 -6.412 15.926 1.00 87.75 97 GLY A N 1
ATOM 718 C CA . GLY A 1 97 ? -2.372 -5.709 16.234 1.00 87.75 97 GLY A CA 1
ATOM 719 C C . GLY A 1 97 ? -2.191 -4.207 16.479 1.00 87.75 97 GLY A C 1
ATOM 720 O O . GLY A 1 97 ? -3.133 -3.548 16.928 1.00 87.75 97 GLY A O 1
ATOM 721 N N . GLU A 1 98 ? -0.996 -3.663 16.235 1.00 88.88 98 GLU A N 1
ATOM 722 C CA . GLU A 1 98 ? -0.753 -2.223 16.274 1.00 88.88 98 GLU A CA 1
ATOM 723 C C . GLU A 1 98 ? -1.373 -1.538 15.051 1.00 88.88 98 GLU A C 1
ATOM 725 O O . GLU A 1 98 ? -1.549 -2.143 13.994 1.00 88.88 98 GLU A O 1
ATOM 730 N N . SER A 1 99 ? -1.734 -0.264 15.205 1.00 89.69 99 SER A N 1
ATOM 731 C CA . SER A 1 99 ? -2.342 0.517 14.129 1.00 89.69 99 SER A CA 1
ATOM 732 C C . SER A 1 99 ? -1.725 1.901 14.049 1.00 89.69 99 SER A C 1
ATOM 734 O O . SER A 1 99 ? -1.239 2.425 15.054 1.00 89.69 99 SER A O 1
ATOM 736 N N . TYR A 1 100 ? -1.787 2.480 12.858 1.00 88.50 100 TYR A N 1
ATOM 737 C CA . TYR A 1 100 ? -1.019 3.642 12.453 1.00 88.50 100 TYR A CA 1
ATOM 738 C C . TYR A 1 100 ? -1.850 4.529 11.525 1.00 88.50 100 TYR A C 1
ATOM 740 O O . TYR A 1 100 ? -2.705 4.059 10.768 1.00 88.50 100 TYR A O 1
ATOM 748 N N . GLY A 1 101 ? -1.604 5.834 11.595 1.00 84.50 101 GLY A N 1
ATOM 749 C CA . GLY A 1 101 ? -2.298 6.836 10.791 1.00 84.50 101 GLY A CA 1
ATOM 750 C C . GLY A 1 101 ? -1.899 6.796 9.318 1.00 84.50 101 GLY A C 1
ATOM 751 O O . GLY A 1 101 ? -2.708 7.141 8.459 1.00 84.50 101 GLY A O 1
ATOM 752 N N . THR A 1 102 ? -0.670 6.369 9.025 1.00 89.31 102 THR A N 1
ATOM 753 C CA . THR A 1 102 ? -0.081 6.340 7.681 1.00 89.31 102 THR A CA 1
ATOM 754 C C . THR A 1 102 ? 0.718 5.054 7.453 1.00 89.31 102 THR A C 1
ATOM 756 O O . THR A 1 102 ? 0.956 4.282 8.381 1.00 89.31 102 THR A O 1
ATOM 759 N N . ILE A 1 103 ? 1.094 4.804 6.194 1.00 93.25 103 ILE A N 1
ATOM 760 C CA . ILE A 1 103 ? 1.709 3.541 5.759 1.00 93.25 103 ILE A CA 1
ATOM 761 C C . ILE A 1 103 ? 3.164 3.423 6.238 1.00 93.25 103 ILE A C 1
ATOM 763 O O . ILE A 1 103 ? 3.512 2.411 6.840 1.00 93.25 103 ILE A O 1
ATOM 767 N N . GLN A 1 104 ? 4.000 4.449 6.027 1.00 92.50 104 GLN A N 1
ATOM 768 C CA . GLN A 1 104 ? 5.432 4.362 6.353 1.00 92.50 104 GLN A CA 1
ATOM 769 C C . GLN A 1 104 ? 5.704 4.031 7.829 1.00 92.50 104 GLN A C 1
ATOM 771 O O . GLN A 1 104 ? 6.444 3.089 8.085 1.00 92.50 104 GLN A O 1
ATOM 776 N N . PRO A 1 105 ? 5.058 4.673 8.820 1.00 91.44 105 PRO A N 1
ATOM 777 C CA . PRO A 1 105 ? 5.306 4.330 10.216 1.00 91.44 105 PRO A CA 1
ATOM 778 C C . PRO A 1 105 ? 4.864 2.911 10.606 1.00 91.44 105 PRO A C 1
ATOM 780 O O . PRO A 1 105 ? 5.327 2.393 11.620 1.00 91.44 105 PRO A O 1
ATOM 783 N N . ALA A 1 106 ? 3.951 2.299 9.842 1.00 94.44 106 ALA A N 1
ATOM 784 C CA . ALA A 1 106 ? 3.583 0.898 10.015 1.00 94.44 106 ALA A CA 1
ATOM 785 C C . ALA A 1 106 ? 4.675 -0.038 9.493 1.00 94.44 106 ALA A C 1
ATOM 787 O O . ALA A 1 106 ? 4.979 -1.036 10.140 1.00 94.44 106 ALA A O 1
ATOM 788 N N . ILE A 1 107 ? 5.273 0.314 8.350 1.00 96.00 107 ILE A N 1
ATOM 789 C CA . ILE A 1 107 ? 6.433 -0.381 7.789 1.00 96.00 107 ILE A CA 1
ATOM 790 C C . ILE A 1 107 ? 7.611 -0.261 8.759 1.00 96.00 107 ILE A C 1
ATOM 792 O O . ILE A 1 107 ? 8.108 -1.281 9.209 1.00 96.00 107 ILE A O 1
ATOM 796 N N . ASP A 1 108 ? 7.971 0.950 9.192 1.00 94.81 108 ASP A N 1
ATOM 797 C CA . ASP A 1 108 ? 9.112 1.205 10.088 1.00 94.81 108 ASP A CA 1
ATOM 798 C C . ASP A 1 108 ? 9.056 0.408 11.408 1.00 94.81 108 ASP A C 1
ATOM 800 O O . ASP A 1 108 ? 10.082 0.144 12.041 1.00 94.81 108 ASP A O 1
ATOM 804 N N . ALA A 1 109 ? 7.848 0.066 11.868 1.00 94.94 109 ALA A N 1
ATOM 805 C CA . ALA A 1 109 ? 7.610 -0.677 13.102 1.00 94.94 109 ALA A CA 1
ATOM 806 C C . ALA A 1 109 ? 7.507 -2.202 12.906 1.00 94.94 109 ALA A C 1
ATOM 808 O O . ALA A 1 109 ? 7.481 -2.942 13.896 1.00 94.94 109 ALA A O 1
ATOM 809 N N . ALA A 1 110 ? 7.422 -2.677 11.663 1.00 97.88 110 ALA A N 1
ATOM 810 C CA . ALA A 1 110 ? 7.206 -4.080 11.346 1.00 97.88 110 ALA A CA 1
ATOM 811 C C . ALA A 1 110 ? 8.462 -4.940 11.562 1.00 97.88 110 ALA A C 1
ATOM 813 O O . ALA A 1 110 ? 9.598 -4.465 11.610 1.00 97.88 110 ALA A O 1
ATOM 814 N N . ASN A 1 111 ? 8.250 -6.247 11.687 1.00 98.12 111 ASN A N 1
ATOM 815 C CA . ASN A 1 111 ? 9.306 -7.251 11.666 1.00 98.12 111 ASN A CA 1
ATOM 816 C C . ASN A 1 111 ? 9.327 -7.979 10.312 1.00 98.12 111 ASN A C 1
ATOM 818 O O . ASN A 1 111 ? 8.311 -8.023 9.617 1.00 98.12 111 ASN A O 1
ATOM 822 N N . PRO A 1 112 ? 10.457 -8.611 9.946 1.00 98.31 112 PRO A N 1
ATOM 823 C CA . PRO A 1 112 ? 10.518 -9.467 8.768 1.00 98.31 112 PRO A CA 1
ATOM 824 C C . PRO A 1 112 ? 9.413 -10.527 8.750 1.00 98.31 112 PRO A C 1
ATOM 826 O O . PRO A 1 112 ? 9.281 -11.308 9.699 1.00 98.31 112 PRO A O 1
ATOM 829 N N . GLY A 1 113 ? 8.660 -10.570 7.650 1.00 97.44 113 GLY A N 1
ATOM 830 C CA . GLY A 1 113 ? 7.527 -11.476 7.459 1.00 97.44 113 GLY A CA 1
ATOM 831 C C . GLY A 1 113 ? 6.175 -10.996 8.000 1.00 97.44 113 GLY A C 1
ATOM 832 O O . GLY A 1 113 ? 5.206 -11.738 7.843 1.00 97.44 113 GLY A O 1
ATOM 833 N N . ASP A 1 114 ? 6.094 -9.816 8.625 1.00 98.69 114 ASP A N 1
ATOM 834 C CA . ASP A 1 114 ? 4.818 -9.249 9.083 1.00 98.69 114 ASP A CA 1
ATOM 835 C C . ASP A 1 114 ? 3.909 -8.858 7.895 1.00 98.69 114 ASP A C 1
ATOM 837 O O . ASP A 1 114 ? 4.358 -8.656 6.760 1.00 98.69 114 ASP A O 1
ATOM 841 N N . THR A 1 115 ? 2.613 -8.714 8.178 1.00 98.56 115 THR A N 1
ATOM 842 C CA . THR A 1 115 ? 1.588 -8.239 7.242 1.00 98.56 115 THR A CA 1
ATOM 843 C C . THR A 1 115 ? 1.016 -6.896 7.691 1.00 98.56 115 THR A C 1
ATOM 845 O O . THR A 1 115 ? 0.432 -6.769 8.770 1.00 98.56 115 THR A O 1
ATOM 848 N N . ILE A 1 116 ? 1.155 -5.885 6.836 1.00 98.38 116 ILE A N 1
ATOM 849 C CA . ILE A 1 116 ? 0.545 -4.565 6.970 1.00 98.38 116 ILE A CA 1
ATOM 850 C C . ILE A 1 116 ? -0.713 -4.513 6.106 1.00 98.38 116 ILE A C 1
ATOM 852 O O . ILE A 1 116 ? -0.638 -4.475 4.879 1.00 98.38 116 ILE A O 1
ATOM 856 N N . LEU A 1 117 ? -1.868 -4.460 6.761 1.00 97.25 117 LEU A N 1
ATOM 857 C CA . LEU A 1 117 ? -3.171 -4.297 6.137 1.00 97.25 117 LEU A CA 1
ATOM 858 C C . LEU A 1 117 ? -3.555 -2.815 6.087 1.00 97.25 117 LEU A C 1
ATOM 860 O O . LEU A 1 117 ? -3.648 -2.139 7.117 1.00 97.25 117 LEU A O 1
ATOM 864 N N . VAL A 1 118 ? -3.824 -2.312 4.887 1.00 95.19 118 VAL A N 1
ATOM 865 C CA . VAL A 1 118 ? -4.239 -0.929 4.641 1.00 95.19 118 VAL A CA 1
ATOM 866 C C . VAL A 1 118 ? -5.711 -0.908 4.253 1.00 95.19 118 VAL A C 1
ATOM 868 O O . VAL A 1 118 ? -6.124 -1.523 3.273 1.00 95.19 118 VAL A O 1
ATOM 871 N N . TYR A 1 119 ? -6.528 -0.195 5.020 1.00 90.94 119 TYR A N 1
ATOM 872 C CA . TYR A 1 119 ? -7.961 -0.097 4.752 1.00 90.94 119 TYR A CA 1
ATOM 873 C C . TYR A 1 119 ? -8.278 0.936 3.642 1.00 90.94 119 TYR A C 1
ATOM 875 O O . TYR A 1 119 ? -7.396 1.696 3.233 1.00 90.94 119 TYR A O 1
ATOM 883 N N . PRO A 1 120 ? -9.517 0.976 3.106 1.00 89.44 120 PRO A N 1
ATOM 884 C CA . PRO A 1 120 ? -9.901 1.940 2.076 1.00 89.44 120 PRO A CA 1
ATOM 885 C C . PRO A 1 120 ? -9.753 3.399 2.512 1.00 89.44 120 PRO A C 1
ATOM 887 O O . PRO A 1 120 ? -10.226 3.807 3.567 1.00 89.44 120 PRO A O 1
ATOM 890 N N . GLY A 1 121 ? -9.121 4.218 1.690 1.00 88.38 121 GLY A N 1
ATOM 891 C CA . GLY A 1 121 ? -8.907 5.619 2.010 1.00 88.38 121 GLY A CA 1
ATOM 892 C C . GLY A 1 121 ? -7.975 6.286 1.020 1.00 88.38 121 GLY A C 1
ATOM 893 O O . GLY A 1 121 ? -7.337 5.627 0.201 1.00 88.38 121 GLY A O 1
ATOM 894 N N . GLU A 1 122 ? -7.897 7.610 1.098 1.00 90.00 122 GLU A N 1
ATOM 895 C CA . GLU A 1 122 ? -6.922 8.385 0.336 1.00 90.00 122 GLU A CA 1
ATOM 896 C C . GLU A 1 122 ? -5.725 8.718 1.231 1.00 90.00 122 GLU A C 1
ATOM 898 O O . GLU A 1 122 ? -5.828 9.495 2.181 1.00 90.00 122 GLU A O 1
ATOM 903 N N . TYR A 1 123 ? -4.590 8.104 0.914 1.00 89.00 123 TYR A N 1
ATOM 904 C CA . TYR A 1 123 ? -3.303 8.284 1.567 1.00 89.00 123 TYR A CA 1
ATOM 905 C C . TYR A 1 123 ? -2.502 9.266 0.729 1.00 89.00 123 TYR A C 1
ATOM 907 O O . TYR A 1 123 ? -1.755 8.895 -0.180 1.00 89.00 123 TYR A O 1
ATOM 915 N N . VAL A 1 124 ? -2.750 10.543 1.002 1.00 85.50 124 VAL A N 1
ATOM 916 C CA . VAL A 1 124 ? -1.998 11.634 0.398 1.00 85.50 124 VAL A CA 1
ATOM 917 C C . VAL A 1 124 ? -0.634 11.668 1.050 1.00 85.50 124 VAL A C 1
ATOM 919 O O . VAL A 1 124 ? -0.521 11.801 2.270 1.00 85.50 124 VAL A O 1
ATOM 922 N N . ILE A 1 125 ? 0.387 11.547 0.222 1.00 78.75 125 ILE A N 1
ATOM 923 C CA . ILE A 1 125 ? 1.750 11.748 0.658 1.00 78.75 125 ILE A CA 1
ATOM 924 C C . ILE A 1 125 ? 2.110 13.184 0.277 1.00 78.75 125 ILE A C 1
ATOM 926 O O . ILE A 1 125 ? 1.967 13.599 -0.875 1.00 78.75 125 ILE A O 1
ATOM 930 N N . ASP A 1 126 ? 2.495 13.964 1.277 1.00 70.62 126 ASP A N 1
ATOM 931 C CA . ASP A 1 126 ? 3.005 15.314 1.090 1.00 70.62 126 ASP A CA 1
ATOM 932 C C . ASP A 1 126 ? 4.537 15.258 1.236 1.00 70.62 126 ASP A C 1
ATOM 934 O O . ASP A 1 126 ? 5.044 14.505 2.065 1.00 70.62 126 ASP A O 1
ATOM 938 N N . GLU A 1 127 ? 5.231 16.017 0.381 1.00 63.03 127 GLU A N 1
ATOM 939 C CA . GLU A 1 127 ? 6.693 16.152 0.207 1.00 63.03 127 GLU A CA 1
ATOM 940 C C . GLU A 1 127 ? 7.567 15.566 1.348 1.00 63.03 127 GLU A C 1
ATOM 942 O O . GLU A 1 127 ? 7.486 16.043 2.488 1.00 63.03 127 GLU A O 1
ATOM 947 N N . PRO A 1 128 ? 8.456 14.588 1.084 1.00 56.06 128 PRO A N 1
ATOM 948 C CA . PRO A 1 128 ? 9.465 14.209 2.056 1.00 56.06 128 PRO A CA 1
ATOM 949 C C . PRO A 1 128 ? 10.515 15.318 2.164 1.00 56.06 128 PRO A C 1
ATOM 951 O O . PRO A 1 128 ? 10.887 15.972 1.194 1.00 56.06 128 PRO A O 1
ATOM 954 N N . GLU A 1 129 ? 11.068 15.480 3.361 1.00 52.59 129 GLU A N 1
ATOM 955 C CA . GLU A 1 129 ? 12.240 16.330 3.602 1.00 52.59 129 GLU A CA 1
ATOM 956 C C . GLU A 1 129 ? 13.544 15.690 3.045 1.00 52.59 129 GLU A C 1
ATOM 958 O O . GLU A 1 129 ? 14.626 16.245 3.240 1.00 52.59 129 GLU A O 1
ATOM 963 N N . ILE A 1 130 ? 13.456 14.518 2.387 1.00 52.16 130 ILE A N 1
ATOM 964 C CA . ILE A 1 130 ? 14.570 13.649 1.963 1.00 52.16 130 ILE A CA 1
ATOM 965 C C . ILE A 1 130 ? 14.286 12.939 0.617 1.00 52.16 130 ILE A C 1
ATOM 967 O O . ILE A 1 130 ? 13.204 12.407 0.394 1.00 52.16 130 ILE A O 1
ATOM 971 N N . ASP A 1 131 ? 15.289 12.960 -0.265 1.00 51.59 131 ASP A N 1
ATOM 972 C CA . ASP A 1 131 ? 15.236 12.880 -1.741 1.00 51.59 131 ASP A CA 1
ATOM 973 C C . ASP A 1 131 ? 15.045 11.480 -2.395 1.00 51.59 131 ASP A C 1
ATOM 975 O O . ASP A 1 131 ? 15.370 11.339 -3.568 1.00 51.59 131 ASP A O 1
ATOM 979 N N . GLU A 1 132 ? 14.574 10.427 -1.714 1.00 59.59 132 GLU A N 1
ATOM 980 C CA . GLU A 1 132 ? 14.760 9.049 -2.249 1.00 59.59 132 GLU A CA 1
ATOM 981 C C . GLU A 1 132 ? 13.471 8.308 -2.650 1.00 59.59 132 GLU A C 1
ATOM 983 O O . GLU A 1 132 ? 13.362 7.852 -3.783 1.00 59.59 132 GLU A O 1
ATOM 988 N N . ALA A 1 133 ? 12.470 8.195 -1.774 1.00 59.06 133 ALA A N 1
ATOM 989 C CA . ALA A 1 133 ? 11.147 7.661 -2.112 1.00 59.06 133 ALA A CA 1
ATOM 990 C C . ALA A 1 133 ? 10.134 8.013 -1.020 1.00 59.06 133 ALA A C 1
ATOM 992 O O . ALA A 1 133 ? 10.490 8.403 0.093 1.00 59.06 133 ALA A O 1
ATOM 993 N N . TRP A 1 134 ? 8.854 7.894 -1.353 1.00 78.06 134 TRP A N 1
ATOM 994 C CA . TRP A 1 134 ? 7.758 8.326 -0.485 1.00 78.06 134 TRP A CA 1
ATOM 995 C C . TRP A 1 134 ? 7.261 7.241 0.465 1.00 78.06 134 TRP A C 1
ATOM 997 O O . TRP A 1 134 ? 6.913 7.530 1.611 1.00 78.06 134 TRP A O 1
ATOM 1007 N N . ILE A 1 135 ? 7.256 5.997 -0.007 1.00 89.19 135 ILE A N 1
ATOM 1008 C CA . ILE A 1 135 ? 7.109 4.797 0.806 1.00 89.19 135 ILE A CA 1
ATOM 1009 C C . ILE A 1 135 ? 8.281 3.880 0.475 1.00 89.19 135 ILE A C 1
ATOM 1011 O O . ILE A 1 135 ? 8.446 3.491 -0.680 1.00 89.19 135 ILE A O 1
ATOM 1015 N N . ILE A 1 136 ? 9.071 3.533 1.486 1.00 91.69 136 ILE A N 1
ATOM 1016 C CA . ILE A 1 136 ? 10.207 2.616 1.383 1.00 91.69 136 ILE A CA 1
ATOM 1017 C C . ILE A 1 136 ? 9.846 1.343 2.139 1.00 91.69 136 ILE A C 1
ATOM 1019 O O . ILE A 1 136 ? 9.529 1.391 3.327 1.00 91.69 136 ILE A O 1
ATOM 1023 N N . ILE A 1 137 ? 9.894 0.211 1.440 1.00 94.75 137 ILE A N 1
ATOM 1024 C CA . ILE A 1 137 ? 9.682 -1.124 1.993 1.00 94.75 137 ILE A CA 1
ATOM 1025 C C . ILE A 1 137 ? 11.034 -1.839 2.028 1.00 94.75 137 ILE A C 1
ATOM 1027 O O . ILE A 1 137 ? 11.421 -2.499 1.066 1.00 94.75 137 ILE A O 1
ATOM 1031 N N . ASP A 1 138 ? 11.751 -1.693 3.139 1.00 94.75 138 ASP A N 1
ATOM 1032 C CA . ASP A 1 138 ? 13.119 -2.187 3.366 1.00 94.75 138 ASP A CA 1
ATOM 1033 C C . ASP A 1 138 ? 13.177 -3.394 4.325 1.00 94.75 138 ASP A C 1
ATOM 1035 O O . ASP A 1 138 ? 14.233 -3.771 4.840 1.00 94.75 138 ASP A O 1
ATOM 1039 N N . ILE A 1 139 ? 12.031 -4.041 4.556 1.00 96.69 139 ILE A N 1
ATOM 1040 C CA . ILE A 1 139 ? 11.898 -5.181 5.464 1.00 96.69 139 ILE A CA 1
ATOM 1041 C C . ILE A 1 139 ? 11.699 -6.468 4.663 1.00 96.69 139 ILE A C 1
ATOM 1043 O O . ILE A 1 139 ? 10.690 -6.652 3.982 1.00 96.69 139 ILE A O 1
ATOM 1047 N N . GLU A 1 140 ? 12.655 -7.390 4.793 1.00 97.38 140 GLU A N 1
ATOM 1048 C CA . GLU A 1 140 ? 12.633 -8.691 4.116 1.00 97.38 140 GLU A CA 1
ATOM 1049 C C . GLU A 1 140 ? 11.339 -9.465 4.418 1.00 97.38 140 GLU A C 1
ATOM 1051 O O . GLU A 1 140 ? 10.944 -9.651 5.574 1.00 97.38 140 GLU A O 1
ATOM 1056 N N . GLY A 1 141 ? 10.683 -9.948 3.363 1.00 98.12 141 GLY A N 1
ATOM 1057 C CA . GLY A 1 141 ? 9.471 -10.757 3.465 1.00 98.12 141 GLY A CA 1
ATOM 1058 C C . GLY A 1 141 ? 8.216 -10.008 3.919 1.00 98.12 141 GLY A C 1
ATOM 1059 O O . GLY A 1 141 ? 7.210 -10.666 4.181 1.00 98.12 141 GLY A O 1
ATOM 1060 N N . LEU A 1 142 ? 8.251 -8.676 4.050 1.00 98.69 142 LEU A N 1
ATOM 1061 C CA . LEU A 1 142 ? 7.083 -7.899 4.466 1.00 98.69 142 LEU A CA 1
ATOM 1062 C C . LEU A 1 142 ? 5.961 -7.995 3.426 1.00 98.69 142 LEU A C 1
ATOM 1064 O O . LEU A 1 142 ? 6.198 -7.881 2.221 1.00 98.69 142 LEU A O 1
ATOM 1068 N N . THR A 1 143 ? 4.727 -8.156 3.894 1.00 98.75 143 THR A N 1
ATOM 1069 C CA . THR A 1 143 ? 3.531 -8.019 3.057 1.00 98.75 143 THR A CA 1
ATOM 1070 C C . THR A 1 143 ? 2.858 -6.689 3.354 1.00 98.75 143 THR A C 1
ATOM 1072 O O . THR A 1 143 ? 2.536 -6.401 4.500 1.00 98.75 143 THR A O 1
ATOM 1075 N N . VAL A 1 144 ? 2.624 -5.881 2.324 1.00 98.50 144 VAL A N 1
ATOM 1076 C CA . VAL A 1 144 ? 1.800 -4.672 2.387 1.00 98.50 144 VAL A CA 1
ATOM 1077 C C . VAL A 1 144 ? 0.611 -4.898 1.460 1.00 98.50 144 VAL A C 1
ATOM 1079 O O . VAL A 1 144 ? 0.781 -5.021 0.246 1.00 98.50 144 VAL A O 1
ATOM 1082 N N . GLU A 1 145 ? -0.586 -4.996 2.032 1.00 98.06 145 GLU A N 1
ATOM 1083 C CA . GLU A 1 145 ? -1.807 -5.406 1.333 1.00 98.06 145 GLU A CA 1
ATOM 1084 C C . GLU A 1 145 ? -2.937 -4.396 1.566 1.00 98.06 145 GLU A C 1
ATOM 1086 O O . GLU A 1 145 ? -3.232 -3.997 2.695 1.00 98.06 145 GLU A O 1
ATOM 1091 N N . ALA A 1 146 ? -3.597 -3.984 0.488 1.00 96.62 146 ALA A N 1
ATOM 1092 C CA . ALA A 1 146 ? -4.850 -3.252 0.556 1.00 96.62 146 ALA A CA 1
ATOM 1093 C C . ALA A 1 146 ? -6.009 -4.212 0.849 1.00 96.62 146 ALA A C 1
ATOM 1095 O O . ALA A 1 146 ? -6.154 -5.241 0.192 1.00 96.62 146 ALA A O 1
ATOM 1096 N N . LEU A 1 147 ? -6.909 -3.828 1.758 1.00 91.56 147 LEU A N 1
ATOM 1097 C CA . LEU A 1 147 ? -8.054 -4.655 2.162 1.00 91.56 147 LEU A CA 1
ATOM 1098 C C . LEU A 1 147 ? -8.919 -5.116 0.977 1.00 91.56 147 LEU A C 1
ATOM 1100 O O . LEU A 1 147 ? -9.460 -6.221 0.981 1.00 91.56 147 LEU A O 1
ATOM 1104 N N . ASN A 1 148 ? -9.072 -4.248 -0.022 1.00 89.31 148 ASN A N 1
ATOM 1105 C CA . ASN A 1 148 ? -9.846 -4.516 -1.224 1.00 89.31 148 ASN A CA 1
ATOM 1106 C C . ASN A 1 148 ? -8.946 -4.338 -2.455 1.00 89.31 148 ASN A C 1
ATOM 1108 O O . ASN A 1 148 ? -8.602 -3.199 -2.782 1.00 89.31 148 ASN A O 1
ATOM 1112 N N . PRO A 1 149 ? -8.610 -5.422 -3.175 1.00 92.50 149 PRO A N 1
ATOM 1113 C CA . PRO A 1 149 ? -7.685 -5.344 -4.296 1.00 92.50 149 PRO A CA 1
ATOM 1114 C C . PRO A 1 149 ? -8.187 -4.441 -5.429 1.00 92.50 149 PRO A C 1
ATOM 1116 O O . PRO A 1 149 ? -9.186 -4.741 -6.092 1.00 92.50 149 PRO A O 1
ATOM 1119 N N . ALA A 1 150 ? -7.469 -3.349 -5.687 1.00 92.00 150 ALA A N 1
ATOM 1120 C CA . ALA A 1 150 ? -7.860 -2.295 -6.616 1.00 92.00 150 ALA A CA 1
ATOM 1121 C C . ALA A 1 150 ? -8.115 -2.794 -8.043 1.00 92.00 150 ALA A C 1
ATOM 1123 O O . ALA A 1 150 ? -9.073 -2.362 -8.687 1.00 92.00 150 ALA A O 1
ATOM 1124 N N . ALA A 1 151 ? -7.315 -3.744 -8.538 1.00 89.94 151 ALA A N 1
ATOM 1125 C CA . ALA A 1 151 ? -7.497 -4.313 -9.874 1.00 89.94 151 ALA A CA 1
ATOM 1126 C C . ALA A 1 151 ? -8.827 -5.074 -10.050 1.00 89.94 151 ALA A C 1
ATOM 1128 O O . ALA A 1 151 ? -9.277 -5.276 -11.181 1.00 89.94 151 ALA A O 1
ATOM 1129 N N . ALA A 1 152 ? -9.475 -5.483 -8.954 1.00 91.50 152 ALA A N 1
ATOM 1130 C CA . ALA A 1 152 ? -10.770 -6.160 -8.968 1.00 91.50 152 ALA A CA 1
ATOM 1131 C C . ALA A 1 152 ? -11.963 -5.210 -8.750 1.00 91.50 152 ALA A C 1
ATOM 1133 O O . ALA A 1 152 ? -13.115 -5.635 -8.896 1.00 91.50 152 ALA A O 1
ATOM 1134 N N . LEU A 1 153 ? -11.718 -3.939 -8.410 1.00 90.19 153 LEU A N 1
ATOM 1135 C CA . LEU A 1 153 ? -12.771 -2.978 -8.092 1.00 90.19 153 LEU A CA 1
ATOM 1136 C C . LEU A 1 153 ? -13.484 -2.449 -9.340 1.00 90.19 153 LEU A C 1
ATOM 1138 O O . LEU A 1 153 ? -12.896 -2.231 -10.399 1.00 90.19 153 LEU A O 1
ATOM 1142 N N . GLY A 1 154 ? -14.787 -2.184 -9.190 1.00 91.38 154 GLY A N 1
ATOM 1143 C CA . GLY A 1 154 ? -15.577 -1.506 -10.220 1.00 91.38 154 GLY A CA 1
ATOM 1144 C C . GLY A 1 154 ? -15.161 -0.042 -10.406 1.00 91.38 154 GLY A C 1
ATOM 1145 O O . GLY A 1 154 ? -15.219 0.472 -11.525 1.00 91.38 154 GLY A O 1
ATOM 1146 N N . ASN A 1 155 ? -14.724 0.609 -9.322 1.00 91.00 155 ASN A N 1
ATOM 1147 C CA . ASN A 1 155 ? -14.116 1.933 -9.334 1.00 91.00 155 ASN A CA 1
ATOM 1148 C C . ASN A 1 155 ? -12.872 1.965 -8.420 1.00 91.00 155 ASN A C 1
ATOM 1150 O O . ASN A 1 155 ? -13.016 2.164 -7.217 1.00 91.00 155 ASN A O 1
ATOM 1154 N N . PRO A 1 156 ? -11.648 1.846 -8.965 1.00 93.12 156 PRO A N 1
ATOM 1155 C CA . PRO A 1 156 ? -10.416 1.866 -8.169 1.00 93.12 156 PRO A CA 1
ATOM 1156 C C . PRO A 1 156 ? -10.085 3.252 -7.582 1.00 93.12 156 PRO A C 1
ATOM 1158 O O . PRO A 1 156 ? -9.091 3.403 -6.882 1.00 93.12 156 PRO A O 1
ATOM 1161 N N . PHE A 1 157 ? -10.893 4.281 -7.860 1.00 92.44 157 PHE A N 1
ATOM 1162 C CA . PHE A 1 157 ? -10.706 5.647 -7.358 1.00 92.44 157 PHE A CA 1
ATOM 1163 C C . PHE A 1 157 ? -11.729 6.054 -6.294 1.00 92.44 157 PHE A C 1
ATOM 1165 O O . PHE A 1 157 ? -11.797 7.232 -5.948 1.00 92.44 157 PHE A O 1
ATOM 1172 N N . GLU A 1 158 ? -12.562 5.125 -5.827 1.00 89.56 158 GLU A N 1
ATOM 1173 C CA . GLU A 1 158 ? -13.512 5.379 -4.747 1.00 89.56 158 GLU A CA 1
ATOM 1174 C C . GLU A 1 158 ? -12.818 5.164 -3.392 1.00 89.56 158 GLU A C 1
ATOM 1176 O O . GLU A 1 158 ? -12.547 4.017 -3.045 1.00 89.56 158 GLU A O 1
ATOM 1181 N N . PRO A 1 159 ? -12.514 6.217 -2.610 1.00 82.50 159 PRO A N 1
ATOM 1182 C CA . PRO A 1 159 ? -11.774 6.080 -1.352 1.00 82.50 159 PRO A CA 1
ATOM 1183 C C . PRO A 1 159 ? -12.547 5.319 -0.265 1.00 82.50 159 PRO A C 1
ATOM 1185 O O . PRO A 1 159 ? -11.944 4.885 0.707 1.00 82.50 159 PRO A O 1
ATOM 1188 N N . SER A 1 160 ? -13.865 5.136 -0.408 1.00 76.44 160 SER A N 1
ATOM 1189 C CA . SER A 1 160 ? -14.630 4.237 0.471 1.00 76.44 160 SER A CA 1
ATOM 1190 C C . SER A 1 160 ? -14.479 2.749 0.135 1.00 76.44 160 SER A C 1
ATOM 1192 O O . SER A 1 160 ? -14.845 1.902 0.946 1.00 76.44 160 SER A O 1
ATOM 1194 N N . GLU A 1 161 ? -13.913 2.415 -1.027 1.00 79.62 161 GLU A N 1
ATOM 1195 C CA . GLU A 1 161 ? -13.728 1.034 -1.485 1.00 79.62 161 GLU A CA 1
ATOM 1196 C C . GLU A 1 161 ? -12.252 0.668 -1.674 1.00 79.62 161 GLU A C 1
ATOM 1198 O O . GLU A 1 161 ? -11.876 -0.463 -1.380 1.00 79.62 161 GLU A O 1
ATOM 1203 N N . ALA A 1 162 ? -11.417 1.604 -2.129 1.00 84.81 162 ALA A N 1
ATOM 1204 C CA . ALA A 1 162 ? -10.021 1.391 -2.497 1.00 84.81 162 ALA A CA 1
ATOM 1205 C C . ALA A 1 162 ? -9.043 2.045 -1.511 1.00 84.81 162 ALA A C 1
ATOM 1207 O O . ALA A 1 162 ? -9.301 3.131 -0.993 1.00 84.81 162 ALA A O 1
ATOM 1208 N N . SER A 1 163 ? -7.874 1.430 -1.329 1.00 93.00 163 SER A N 1
ATOM 1209 C CA . SER A 1 163 ? -6.709 2.061 -0.695 1.00 93.00 163 SER A CA 1
ATOM 1210 C C . SER A 1 163 ? -5.906 2.800 -1.765 1.00 93.00 163 SER A C 1
ATOM 1212 O O . SER A 1 163 ? -5.263 2.186 -2.619 1.00 93.00 163 SER A O 1
ATOM 1214 N N . ILE A 1 164 ? -6.003 4.127 -1.761 1.00 91.12 164 ILE A N 1
ATOM 1215 C CA . ILE A 1 164 ? -5.492 4.998 -2.818 1.00 91.12 164 ILE A CA 1
ATOM 1216 C C . ILE A 1 164 ? -4.279 5.757 -2.298 1.00 91.12 164 ILE A C 1
ATOM 1218 O O . ILE A 1 164 ? -4.403 6.595 -1.411 1.00 91.12 164 ILE A O 1
ATOM 1222 N N . ILE A 1 165 ? -3.123 5.512 -2.898 1.00 91.56 165 ILE A N 1
ATOM 1223 C CA . ILE A 1 165 ? -1.886 6.243 -2.644 1.00 91.56 165 ILE A CA 1
ATOM 1224 C C . ILE A 1 165 ? -1.779 7.355 -3.684 1.00 91.56 165 ILE A C 1
ATOM 1226 O O . ILE A 1 165 ? -1.805 7.103 -4.896 1.00 91.56 165 ILE A O 1
ATOM 1230 N N . VAL A 1 166 ? -1.723 8.598 -3.206 1.00 85.31 166 VAL A N 1
ATOM 1231 C CA . VAL A 1 166 ? -1.789 9.790 -4.055 1.00 85.31 166 VAL A CA 1
ATOM 1232 C C . VAL A 1 166 ? -0.585 10.667 -3.831 1.00 85.31 166 VAL A C 1
ATOM 1234 O O . VAL A 1 166 ? -0.272 11.028 -2.696 1.00 85.31 166 VAL A O 1
ATOM 1237 N N . VAL A 1 167 ? 0.022 11.057 -4.949 1.00 78.19 167 VAL A N 1
ATOM 1238 C CA . VAL A 1 167 ? 1.180 11.936 -4.966 1.00 78.19 167 VAL A CA 1
ATOM 1239 C C . VAL A 1 167 ? 0.810 13.326 -5.454 1.00 78.19 167 VAL A C 1
ATOM 1241 O O . VAL A 1 167 ? 0.237 13.480 -6.533 1.00 78.19 167 VAL A O 1
ATOM 1244 N N . HIS A 1 168 ? 1.046 14.329 -4.599 1.00 64.06 168 HIS A N 1
ATOM 1245 C CA . HIS A 1 168 ? 0.642 15.716 -4.844 1.00 64.06 168 HIS A CA 1
ATOM 1246 C C . HIS A 1 168 ? 1.627 16.511 -5.704 1.00 64.06 168 HIS A C 1
ATOM 1248 O O . HIS A 1 168 ? 1.206 17.501 -6.309 1.00 64.06 168 HIS A O 1
ATOM 1254 N N . ASP A 1 169 ? 2.889 16.088 -5.778 1.00 63.56 169 ASP A N 1
ATOM 1255 C CA . ASP A 1 169 ? 3.886 16.725 -6.629 1.00 63.56 169 ASP A CA 1
ATOM 1256 C C . ASP A 1 169 ? 4.554 15.700 -7.539 1.00 63.56 169 ASP A C 1
ATOM 1258 O O . ASP A 1 169 ? 5.013 14.651 -7.103 1.00 63.56 169 ASP A O 1
ATOM 1262 N N . ASN A 1 170 ? 4.591 16.008 -8.828 1.00 54.34 170 ASN A N 1
ATOM 1263 C CA . ASN A 1 170 ? 5.014 15.074 -9.867 1.00 54.34 170 ASN A CA 1
ATOM 1264 C C . ASN A 1 170 ? 6.536 15.157 -10.099 1.00 54.34 170 ASN A C 1
ATOM 1266 O O . ASN A 1 170 ? 7.018 14.752 -11.157 1.00 54.34 170 ASN A O 1
ATOM 1270 N N . GLU A 1 171 ? 7.262 15.795 -9.177 1.00 61.16 171 GLU A N 1
ATOM 1271 C CA . GLU A 1 171 ? 8.704 16.047 -9.259 1.00 61.16 171 GLU A CA 1
ATOM 1272 C C . GLU A 1 171 ? 9.546 15.039 -8.457 1.00 61.16 171 GLU A C 1
ATOM 1274 O O . GLU A 1 171 ? 10.769 15.116 -8.499 1.00 61.16 171 GLU A O 1
ATOM 1279 N N . VAL A 1 172 ? 8.917 14.092 -7.759 1.00 58.88 172 VAL A N 1
ATOM 1280 C CA . VAL A 1 172 ? 9.591 13.035 -6.981 1.00 58.88 172 VAL A CA 1
ATOM 1281 C C . VAL A 1 172 ? 9.718 11.737 -7.765 1.00 58.88 172 VAL A C 1
ATOM 1283 O O . VAL A 1 172 ? 8.769 11.331 -8.433 1.00 58.88 172 VAL A O 1
ATOM 1286 N N . ASP A 1 173 ? 10.885 11.099 -7.656 1.00 69.62 173 ASP A N 1
ATOM 1287 C CA . ASP A 1 173 ? 11.308 9.954 -8.470 1.00 69.62 173 ASP A CA 1
ATOM 1288 C C . ASP A 1 173 ? 10.422 8.703 -8.271 1.00 69.62 173 ASP A C 1
ATOM 1290 O O . ASP A 1 173 ? 9.924 8.144 -9.251 1.00 69.62 173 ASP A O 1
ATOM 1294 N N . ASP A 1 174 ? 10.112 8.293 -7.034 1.00 75.50 174 ASP A N 1
ATOM 1295 C CA . ASP A 1 174 ? 9.363 7.050 -6.773 1.00 75.50 174 ASP A CA 1
ATOM 1296 C C . ASP A 1 174 ? 8.318 7.170 -5.665 1.00 75.50 174 ASP A C 1
ATOM 1298 O O . ASP A 1 174 ? 8.559 7.728 -4.591 1.00 75.50 174 ASP A O 1
ATOM 1302 N N . VAL A 1 175 ? 7.146 6.572 -5.904 1.00 83.75 175 VAL A N 1
ATOM 1303 C CA . VAL A 1 175 ? 6.072 6.532 -4.898 1.00 83.75 175 VAL A CA 1
ATOM 1304 C C . VAL A 1 175 ? 6.261 5.369 -3.946 1.00 83.75 175 VAL A C 1
ATOM 1306 O O . VAL A 1 175 ? 6.247 5.561 -2.734 1.00 83.75 175 VAL A O 1
ATOM 1309 N N . ILE A 1 176 ? 6.432 4.174 -4.505 1.00 91.38 176 ILE A N 1
ATOM 1310 C CA . ILE A 1 176 ? 6.678 2.947 -3.756 1.00 91.38 176 ILE A CA 1
ATOM 1311 C C . ILE A 1 176 ? 8.044 2.427 -4.171 1.00 91.38 176 ILE A C 1
ATOM 1313 O O . ILE A 1 176 ? 8.216 2.056 -5.333 1.00 91.38 176 ILE A O 1
ATOM 1317 N N . ASN A 1 177 ? 8.972 2.375 -3.222 1.00 92.38 177 ASN A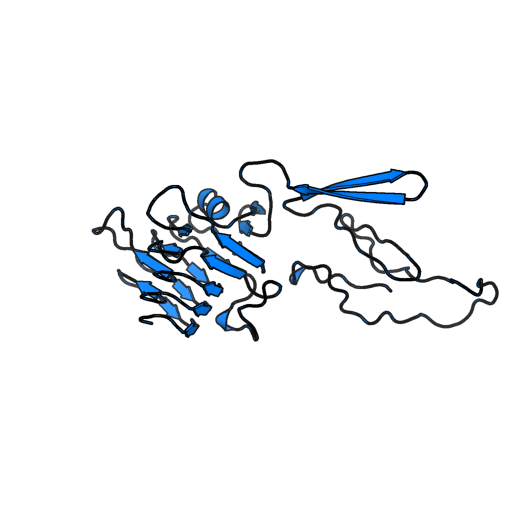 N 1
ATOM 1318 C CA . ASN A 1 177 ? 10.256 1.724 -3.389 1.00 92.38 177 ASN A CA 1
ATOM 1319 C C . ASN A 1 177 ? 10.318 0.436 -2.565 1.00 92.38 177 ASN A C 1
ATOM 1321 O O . ASN A 1 177 ? 10.168 0.466 -1.344 1.00 92.38 177 ASN A O 1
ATOM 1325 N N . ILE A 1 178 ? 10.522 -0.696 -3.238 1.00 94.62 178 ILE A N 1
ATOM 1326 C CA . ILE A 1 178 ? 10.794 -1.981 -2.596 1.00 94.62 178 ILE A CA 1
ATOM 1327 C C . ILE A 1 178 ? 12.309 -2.197 -2.558 1.00 94.62 178 ILE A C 1
ATOM 1329 O O . ILE A 1 178 ? 12.927 -2.518 -3.575 1.00 94.62 178 ILE A O 1
ATOM 1333 N N . ALA A 1 179 ? 12.863 -2.096 -1.350 1.00 93.94 179 ALA A N 1
ATOM 1334 C CA . ALA A 1 179 ? 14.286 -2.178 -1.044 1.00 93.94 179 ALA A CA 1
ATOM 1335 C C . ALA A 1 179 ? 14.642 -3.421 -0.197 1.00 93.94 179 ALA A C 1
ATOM 1337 O O . ALA A 1 179 ? 15.529 -3.386 0.656 1.00 93.94 179 ALA A O 1
ATOM 1338 N N . ALA A 1 180 ? 13.910 -4.526 -0.381 1.00 95.25 180 ALA A N 1
ATOM 1339 C CA . ALA A 1 180 ? 14.171 -5.792 0.302 1.00 95.25 180 ALA A CA 1
ATOM 1340 C C . ALA A 1 180 ? 13.662 -7.011 -0.485 1.00 95.25 180 ALA A C 1
ATOM 1342 O O . ALA A 1 180 ? 12.737 -6.920 -1.297 1.00 95.25 180 ALA A O 1
ATOM 1343 N N . ASP A 1 181 ? 14.253 -8.176 -0.205 1.00 97.44 181 ASP A N 1
ATOM 1344 C CA . ASP A 1 181 ? 13.858 -9.460 -0.789 1.00 97.44 181 ASP A CA 1
ATOM 1345 C C . ASP A 1 181 ? 12.491 -9.943 -0.280 1.00 97.44 181 ASP A C 1
ATOM 1347 O O . ASP A 1 181 ? 12.101 -9.718 0.869 1.00 97.44 181 ASP A O 1
ATOM 1351 N N . GLY A 1 182 ? 11.773 -10.687 -1.126 1.00 98.06 182 GLY A N 1
ATOM 1352 C CA . GLY A 1 182 ? 10.569 -11.426 -0.733 1.00 98.06 182 GLY A CA 1
ATOM 1353 C C . GLY A 1 182 ? 9.365 -10.563 -0.342 1.00 98.06 182 GLY A C 1
ATOM 1354 O O . GLY A 1 182 ? 8.398 -11.090 0.208 1.00 98.06 182 GLY A O 1
ATOM 1355 N N . VAL A 1 183 ? 9.409 -9.258 -0.608 1.00 98.56 183 VAL A N 1
ATOM 1356 C CA . VAL A 1 183 ? 8.321 -8.322 -0.302 1.00 98.56 183 VAL A CA 1
ATOM 1357 C C . VAL A 1 183 ? 7.097 -8.605 -1.170 1.00 98.56 183 VAL A C 1
ATOM 1359 O O . VAL A 1 183 ? 7.221 -8.888 -2.363 1.00 98.56 183 VAL A O 1
ATOM 1362 N N . THR A 1 184 ? 5.902 -8.482 -0.593 1.00 98.75 184 THR A N 1
ATOM 1363 C CA . THR A 1 184 ? 4.631 -8.503 -1.330 1.00 98.75 184 THR A CA 1
ATOM 1364 C C . THR A 1 184 ? 3.952 -7.138 -1.255 1.00 98.75 184 THR A C 1
ATOM 1366 O O . THR A 1 184 ? 3.734 -6.622 -0.165 1.00 98.75 184 THR A O 1
ATOM 1369 N N . PHE A 1 185 ? 3.592 -6.576 -2.410 1.00 98.38 185 PHE A N 1
ATOM 1370 C CA . PHE A 1 185 ? 2.810 -5.346 -2.539 1.00 98.38 185 PHE A CA 1
ATOM 1371 C C . PHE A 1 185 ? 1.523 -5.625 -3.327 1.00 98.38 185 PHE A C 1
ATOM 1373 O O . PHE A 1 185 ? 1.562 -5.872 -4.543 1.00 98.38 185 PHE A O 1
ATOM 1380 N N . ASP A 1 186 ? 0.388 -5.626 -2.626 1.00 98.56 186 ASP A N 1
ATOM 1381 C CA . ASP A 1 186 ? -0.880 -6.156 -3.137 1.00 98.56 186 ASP A CA 1
ATOM 1382 C C . ASP A 1 186 ? -2.038 -5.152 -3.037 1.00 98.56 186 ASP A C 1
ATOM 1384 O O . ASP A 1 186 ? -2.332 -4.614 -1.972 1.00 98.56 186 ASP A O 1
ATOM 1388 N N . GLY A 1 187 ? -2.745 -4.947 -4.147 1.00 98.00 187 GLY A N 1
ATOM 1389 C CA . GLY A 1 187 ? -4.110 -4.428 -4.117 1.00 98.00 187 GLY A CA 1
ATOM 1390 C C . GLY A 1 187 ? -4.279 -2.908 -4.104 1.00 98.00 187 GLY A C 1
ATOM 1391 O O . GLY A 1 187 ? -5.410 -2.441 -3.980 1.00 98.00 187 GLY A O 1
ATOM 1392 N N . PHE A 1 188 ? -3.225 -2.110 -4.256 1.00 97.81 188 PHE A N 1
ATOM 1393 C CA . PHE A 1 188 ? -3.309 -0.650 -4.137 1.00 97.81 188 PHE A CA 1
ATOM 1394 C C . PHE A 1 188 ? -3.722 0.048 -5.430 1.00 97.81 188 PHE A C 1
ATOM 1396 O O . PHE A 1 188 ? -3.350 -0.363 -6.531 1.00 97.81 188 PHE A O 1
ATOM 1403 N N . THR A 1 189 ? -4.412 1.184 -5.296 1.00 96.31 189 THR A N 1
ATOM 1404 C CA . THR A 1 189 ? -4.450 2.195 -6.358 1.00 96.31 189 THR A CA 1
ATOM 1405 C C . THR A 1 189 ? -3.299 3.172 -6.149 1.00 96.31 189 THR A C 1
ATOM 1407 O O . THR A 1 189 ? -3.258 3.845 -5.126 1.00 96.31 189 THR A O 1
ATOM 1410 N N . VAL A 1 190 ? -2.400 3.313 -7.123 1.00 93.31 190 VAL A N 1
ATOM 1411 C CA . VAL A 1 190 ? -1.268 4.256 -7.068 1.00 93.31 190 VAL A CA 1
ATOM 1412 C C . VAL A 1 190 ? -1.418 5.294 -8.178 1.00 93.31 190 VAL A C 1
ATOM 1414 O O . VAL A 1 190 ? -1.600 4.930 -9.345 1.00 93.31 190 VAL A O 1
ATOM 1417 N N . ARG A 1 191 ? -1.363 6.592 -7.839 1.00 88.75 191 ARG A N 1
ATOM 1418 C CA . ARG A 1 191 ? -1.475 7.674 -8.833 1.00 88.75 191 ARG A CA 1
ATOM 1419 C C . ARG A 1 191 ? -0.588 8.889 -8.572 1.00 88.75 191 ARG A C 1
ATOM 1421 O O . ARG A 1 191 ? -0.371 9.271 -7.427 1.00 88.75 191 ARG A O 1
ATOM 1428 N N . GLY A 1 192 ? -0.202 9.555 -9.663 1.00 79.69 192 GLY A N 1
ATOM 1429 C CA . GLY A 1 192 ? 0.565 10.812 -9.629 1.00 79.69 192 GLY A CA 1
ATOM 1430 C C . GLY A 1 192 ? 2.078 10.618 -9.515 1.00 79.69 192 GLY A C 1
ATOM 1431 O O . GLY A 1 192 ? 2.786 11.547 -9.159 1.00 79.69 192 GLY A O 1
ATOM 1432 N N . ALA A 1 193 ? 2.553 9.411 -9.800 1.00 78.44 193 ALA A N 1
ATOM 1433 C CA . ALA A 1 193 ? 3.933 8.991 -9.633 1.00 78.44 193 ALA A CA 1
ATOM 1434 C C . ALA A 1 193 ? 4.877 9.473 -10.747 1.00 78.44 193 ALA A C 1
ATOM 1436 O O . ALA A 1 193 ? 4.435 9.712 -11.873 1.00 78.44 193 ALA A O 1
ATOM 1437 N N . TYR A 1 194 ? 6.189 9.480 -10.502 1.00 79.88 194 TYR A N 1
ATOM 1438 C CA . TYR A 1 194 ? 7.170 9.425 -11.589 1.00 79.88 194 TYR A CA 1
ATOM 1439 C C . TYR A 1 194 ? 7.415 7.962 -12.001 1.00 79.88 194 TYR A C 1
ATOM 1441 O O . TYR A 1 194 ? 7.039 7.611 -13.124 1.00 79.88 194 TYR A O 1
ATOM 1449 N N . TYR A 1 195 ? 7.827 7.089 -11.074 1.00 86.44 195 TYR A N 1
ATOM 1450 C CA . TYR A 1 195 ? 7.644 5.628 -11.151 1.00 86.44 195 TYR A CA 1
ATOM 1451 C C . TYR A 1 195 ? 6.578 5.148 -10.155 1.00 86.44 195 TYR A C 1
ATOM 1453 O O . TYR A 1 195 ? 6.587 5.524 -8.981 1.00 86.44 195 TYR A O 1
ATOM 1461 N N . GLY A 1 196 ? 5.621 4.336 -10.623 1.00 89.50 196 GLY A N 1
ATOM 1462 C CA . GLY A 1 196 ? 4.493 3.891 -9.789 1.00 89.50 196 GLY A CA 1
ATOM 1463 C C . GLY A 1 196 ? 4.923 2.976 -8.643 1.00 89.50 196 GLY A C 1
ATOM 1464 O O . GLY A 1 196 ? 4.710 3.299 -7.477 1.00 89.50 196 GLY A O 1
ATOM 1465 N N . VAL A 1 197 ? 5.525 1.842 -8.991 1.00 92.50 197 VAL A N 1
ATOM 1466 C CA . VAL A 1 197 ? 6.168 0.914 -8.055 1.00 92.50 197 VAL A CA 1
ATOM 1467 C C . VAL A 1 197 ? 7.535 0.561 -8.614 1.00 92.50 197 VAL A C 1
ATOM 1469 O O . VAL A 1 197 ? 7.629 0.165 -9.779 1.00 92.50 197 VAL A O 1
ATOM 1472 N N . ASN A 1 198 ? 8.573 0.684 -7.798 1.00 92.69 198 ASN A N 1
ATOM 1473 C CA . ASN A 1 198 ? 9.917 0.272 -8.154 1.00 92.69 198 ASN A CA 1
ATOM 1474 C C . ASN A 1 198 ? 10.388 -0.895 -7.261 1.00 92.69 198 ASN A C 1
ATOM 1476 O O . ASN A 1 198 ? 9.920 -1.067 -6.133 1.00 92.69 198 ASN A O 1
ATOM 1480 N N . ILE A 1 199 ? 11.302 -1.708 -7.789 1.00 92.50 199 ILE A N 1
ATOM 1481 C CA . ILE A 1 199 ? 12.151 -2.611 -7.004 1.00 92.50 199 ILE A CA 1
ATOM 1482 C C . ILE A 1 199 ? 13.593 -2.233 -7.331 1.00 92.50 199 ILE A C 1
ATOM 1484 O O . ILE A 1 199 ? 14.159 -2.767 -8.292 1.00 92.50 199 ILE A O 1
ATOM 1488 N N . TYR A 1 200 ? 14.133 -1.253 -6.608 1.00 85.25 200 TYR A N 1
ATOM 1489 C CA . TYR A 1 200 ? 15.465 -0.706 -6.854 1.00 85.25 200 TYR A CA 1
ATOM 1490 C C . TYR A 1 200 ? 15.938 0.177 -5.690 1.00 85.25 200 TYR A C 1
ATOM 1492 O O .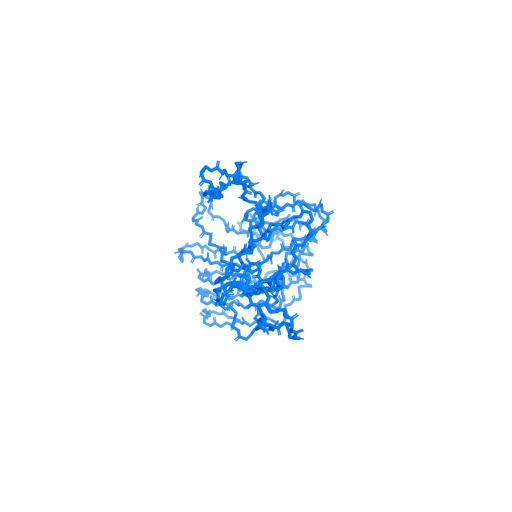 TYR A 1 200 ? 15.193 1.040 -5.233 1.00 85.25 200 TYR A O 1
ATOM 1500 N N . ASP A 1 201 ? 17.195 0.036 -5.261 1.00 78.88 201 ASP A N 1
ATOM 1501 C CA . ASP A 1 201 ? 17.793 0.964 -4.295 1.00 78.88 201 ASP A CA 1
ATOM 1502 C C . ASP A 1 201 ? 18.655 2.014 -4.996 1.00 78.88 201 ASP A C 1
ATOM 1504 O O . ASP A 1 201 ? 19.705 1.728 -5.571 1.00 78.88 201 ASP A O 1
ATOM 1508 N N . TRP A 1 202 ? 18.219 3.270 -4.921 1.00 72.12 202 TRP A N 1
ATOM 1509 C CA . TRP A 1 202 ? 18.977 4.406 -5.444 1.00 72.12 202 TRP A CA 1
ATOM 1510 C C . TRP A 1 202 ? 20.203 4.758 -4.599 1.00 72.12 202 TRP A C 1
ATOM 1512 O O . TRP A 1 202 ? 21.121 5.413 -5.100 1.00 72.12 202 TRP A O 1
ATOM 1522 N N . GLY A 1 203 ? 20.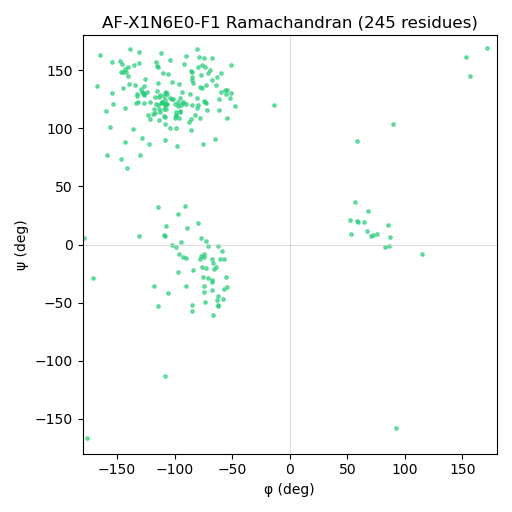234 4.329 -3.338 1.00 71.62 203 GLY A N 1
ATOM 1523 C CA . GLY A 1 203 ? 21.366 4.482 -2.434 1.00 71.62 203 GLY A CA 1
ATOM 1524 C C . GLY A 1 203 ? 22.516 3.516 -2.730 1.00 71.62 203 GLY A C 1
ATOM 1525 O O . GLY A 1 203 ? 23.676 3.867 -2.477 1.00 71.62 203 GLY A O 1
ATOM 1526 N N . ASP A 1 204 ? 22.220 2.347 -3.305 1.00 78.62 204 ASP A N 1
ATOM 1527 C CA . ASP A 1 204 ? 23.198 1.319 -3.671 1.00 78.62 204 ASP A CA 1
ATOM 1528 C C . ASP A 1 204 ? 22.826 0.624 -4.996 1.00 78.62 204 ASP A C 1
ATOM 1530 O O . ASP A 1 204 ? 22.190 -0.424 -5.020 1.00 78.62 204 ASP A O 1
ATOM 1534 N N . GLU A 1 205 ? 23.283 1.187 -6.125 1.00 77.94 205 GLU A N 1
ATOM 1535 C CA . GLU A 1 205 ? 23.023 0.649 -7.479 1.00 77.94 205 GLU A CA 1
ATOM 1536 C C . GLU A 1 205 ? 23.578 -0.781 -7.704 1.00 77.94 205 GLU A C 1
ATOM 1538 O O . GLU A 1 205 ? 23.297 -1.407 -8.729 1.00 77.94 205 GLU A O 1
ATOM 1543 N N . ASP A 1 206 ? 24.428 -1.288 -6.800 1.00 82.75 206 ASP A N 1
ATOM 1544 C CA . ASP A 1 206 ? 24.949 -2.658 -6.852 1.00 82.75 206 ASP A CA 1
ATOM 1545 C C . ASP A 1 206 ? 24.055 -3.651 -6.074 1.00 82.75 206 ASP A C 1
ATOM 1547 O O . ASP A 1 206 ? 24.244 -4.872 -6.200 1.00 82.75 206 ASP A O 1
ATOM 1551 N N . GLU A 1 207 ? 23.100 -3.161 -5.276 1.00 87.06 207 GLU A N 1
ATOM 1552 C CA . GLU A 1 207 ? 22.155 -3.974 -4.517 1.00 87.06 207 GLU A CA 1
ATOM 1553 C C . GLU A 1 207 ? 20.933 -4.328 -5.371 1.00 87.06 207 GLU A C 1
ATOM 1555 O O . GLU A 1 207 ? 20.329 -3.506 -6.054 1.00 87.06 207 GLU A O 1
ATOM 1560 N N . VAL A 1 208 ? 20.603 -5.618 -5.391 1.00 89.69 208 VAL A N 1
ATOM 1561 C CA . VAL A 1 208 ? 19.576 -6.169 -6.270 1.00 89.69 208 VAL A CA 1
ATOM 1562 C C . VAL A 1 208 ? 18.681 -7.075 -5.449 1.00 89.69 208 VAL A C 1
ATOM 1564 O O . VAL A 1 208 ? 19.156 -8.067 -4.892 1.00 89.69 208 VAL A O 1
ATOM 1567 N N . TYR A 1 209 ? 17.392 -6.760 -5.434 1.00 94.88 209 TYR A N 1
ATOM 1568 C CA . TYR A 1 209 ? 16.389 -7.515 -4.694 1.00 94.88 209 TYR A CA 1
ATOM 1569 C C . TYR A 1 209 ? 15.781 -8.629 -5.541 1.00 94.88 209 TYR A C 1
ATOM 1571 O O . TYR A 1 209 ? 15.904 -8.672 -6.767 1.00 94.88 209 TYR A O 1
ATOM 1579 N N . SER A 1 210 ? 15.147 -9.584 -4.880 1.00 96.94 210 SER A N 1
ATOM 1580 C CA . SER A 1 210 ? 14.693 -10.821 -5.489 1.00 96.94 210 SER A CA 1
ATOM 1581 C C . SER A 1 210 ? 13.418 -11.355 -4.855 1.00 96.94 210 SER A C 1
ATOM 1583 O O . SER A 1 210 ? 13.047 -11.021 -3.733 1.00 96.94 210 SER A O 1
ATOM 1585 N N . ASP A 1 211 ? 12.716 -12.191 -5.619 1.00 98.00 211 ASP A N 1
ATOM 1586 C CA . ASP A 1 211 ? 11.541 -12.941 -5.161 1.00 98.00 211 ASP A CA 1
ATOM 1587 C C . ASP A 1 211 ? 10.360 -12.078 -4.646 1.00 98.00 211 ASP A C 1
ATOM 1589 O O . ASP A 1 211 ? 9.469 -12.587 -3.967 1.00 98.00 211 ASP A O 1
ATOM 1593 N N . CYS A 1 212 ? 10.303 -10.790 -5.007 1.00 98.50 212 CYS A N 1
ATOM 1594 C CA . CYS A 1 212 ? 9.179 -9.912 -4.651 1.00 98.50 212 CYS A CA 1
ATOM 1595 C C . CYS A 1 212 ? 7.924 -10.166 -5.505 1.00 98.50 212 CYS A C 1
ATOM 1597 O O . CYS A 1 212 ? 7.997 -10.589 -6.665 1.00 98.50 212 CYS A O 1
ATOM 1599 N N . ILE A 1 213 ? 6.757 -9.846 -4.953 1.00 98.56 213 ILE A N 1
ATOM 1600 C CA . ILE A 1 213 ? 5.448 -10.019 -5.582 1.00 98.56 213 ILE A CA 1
ATOM 1601 C C . ILE A 1 213 ? 4.762 -8.656 -5.671 1.00 98.56 213 ILE A C 1
ATOM 1603 O O . ILE A 1 213 ? 4.527 -8.012 -4.657 1.00 98.56 213 ILE A O 1
ATOM 1607 N N . ILE A 1 214 ? 4.398 -8.232 -6.881 1.00 98.25 214 ILE A N 1
ATOM 1608 C CA . ILE A 1 214 ? 3.583 -7.032 -7.110 1.00 98.25 214 ILE A CA 1
ATOM 1609 C C . ILE A 1 214 ? 2.301 -7.486 -7.793 1.00 98.25 214 ILE A C 1
ATOM 1611 O O . ILE A 1 214 ? 2.344 -7.952 -8.940 1.00 98.25 214 ILE A O 1
ATOM 1615 N N . THR A 1 215 ? 1.158 -7.389 -7.110 1.00 98.50 215 THR A N 1
ATOM 1616 C CA . THR A 1 215 ? -0.086 -7.968 -7.629 1.00 98.50 215 THR A CA 1
ATOM 1617 C C . THR A 1 215 ? -1.364 -7.202 -7.297 1.00 98.50 215 THR A C 1
ATOM 1619 O O . THR A 1 215 ? -1.407 -6.405 -6.374 1.00 98.50 215 THR A O 1
ATOM 1622 N N . ASN A 1 216 ? -2.397 -7.383 -8.124 1.00 98.25 216 ASN A N 1
ATOM 1623 C CA . ASN A 1 216 ? -3.716 -6.750 -8.008 1.00 98.25 216 ASN A CA 1
ATOM 1624 C C . ASN A 1 216 ? -3.727 -5.215 -7.865 1.00 98.25 216 ASN A C 1
ATOM 1626 O O . ASN A 1 216 ? -4.727 -4.639 -7.421 1.00 98.25 216 ASN A O 1
ATOM 1630 N N . ASN A 1 217 ? -2.659 -4.532 -8.276 1.00 97.56 217 ASN A N 1
ATOM 1631 C CA . ASN A 1 217 ? -2.566 -3.080 -8.175 1.00 97.56 217 ASN A CA 1
ATOM 1632 C C . ASN A 1 217 ? -3.223 -2.390 -9.378 1.00 97.56 217 ASN A C 1
ATOM 1634 O O . ASN A 1 217 ? -3.185 -2.889 -10.505 1.00 97.56 217 ASN A O 1
ATOM 1638 N N . TYR A 1 218 ? -3.778 -1.201 -9.156 1.00 96.12 218 TYR A N 1
ATOM 1639 C CA . TYR A 1 218 ? -4.199 -0.274 -10.201 1.00 96.12 218 TYR A CA 1
ATOM 1640 C C . TYR A 1 218 ? -3.243 0.922 -10.225 1.00 96.12 218 TYR A C 1
ATOM 1642 O O . TYR A 1 218 ? -3.323 1.816 -9.387 1.00 96.12 218 TYR A O 1
ATOM 1650 N N . ILE A 1 219 ? -2.337 0.968 -11.198 1.00 94.50 219 ILE A N 1
ATOM 1651 C CA . ILE A 1 219 ? -1.301 2.002 -11.284 1.00 94.50 219 ILE A CA 1
ATOM 1652 C C . ILE A 1 219 ? -1.625 2.933 -12.445 1.00 94.50 219 ILE A C 1
ATOM 1654 O O . ILE A 1 219 ? -1.869 2.488 -13.574 1.00 94.50 219 ILE A O 1
ATOM 1658 N N . THR A 1 220 ? -1.659 4.239 -12.180 1.00 92.19 220 THR A N 1
ATOM 1659 C CA . THR A 1 220 ? -2.019 5.208 -13.212 1.00 92.19 220 THR A CA 1
ATOM 1660 C C . THR A 1 220 ? -1.325 6.549 -13.114 1.00 92.19 220 THR A C 1
ATOM 1662 O O . THR A 1 220 ? -1.106 7.095 -12.039 1.00 92.19 220 THR A O 1
ATOM 1665 N N . GLY A 1 221 ? -1.100 7.157 -14.278 1.00 87.56 221 GLY A N 1
ATOM 1666 C CA . GLY A 1 221 ? -0.554 8.508 -14.341 1.00 87.56 221 GLY A CA 1
ATOM 1667 C C . GLY A 1 221 ? 0.888 8.584 -13.852 1.00 87.56 221 GLY A C 1
ATOM 1668 O O . GLY A 1 221 ? 1.263 9.629 -13.330 1.00 87.56 221 GLY A O 1
ATOM 1669 N N . SER A 1 222 ? 1.658 7.497 -13.997 1.00 87.12 222 SER A N 1
ATOM 1670 C CA . SER A 1 222 ? 3.105 7.531 -13.781 1.00 87.12 222 SER A CA 1
ATOM 1671 C C . SER A 1 222 ? 3.787 8.274 -14.935 1.00 87.12 222 SER A C 1
ATOM 1673 O O . SER A 1 222 ? 3.431 8.063 -16.096 1.00 87.12 222 SER A O 1
ATOM 1675 N N . MET A 1 223 ? 4.762 9.142 -14.670 1.00 85.81 223 MET A N 1
ATOM 1676 C CA . MET A 1 223 ? 5.468 9.851 -15.748 1.00 85.81 223 MET A CA 1
ATOM 1677 C C . MET A 1 223 ? 6.334 8.924 -16.610 1.00 85.81 223 MET A C 1
ATOM 1679 O O . MET A 1 223 ? 6.367 9.101 -17.830 1.00 85.81 223 MET A O 1
ATOM 1683 N N . TYR A 1 224 ? 7.006 7.957 -15.983 1.00 86.19 224 TYR A N 1
ATOM 1684 C CA . TYR A 1 224 ? 7.827 6.931 -16.623 1.00 86.19 224 TYR A CA 1
ATOM 1685 C C . TYR A 1 224 ? 7.110 5.587 -16.531 1.00 86.19 224 TYR A C 1
ATOM 1687 O O . TYR A 1 224 ? 6.051 5.440 -17.145 1.00 86.19 224 TYR A O 1
ATOM 1695 N N . ASP A 1 225 ? 7.641 4.631 -15.774 1.00 89.56 225 ASP A N 1
ATOM 1696 C CA . ASP A 1 225 ? 7.085 3.290 -15.694 1.00 89.56 225 ASP A CA 1
ATOM 1697 C C . ASP A 1 225 ? 5.964 3.195 -14.657 1.00 89.56 225 ASP A C 1
ATOM 1699 O O . ASP A 1 225 ? 6.010 3.766 -13.563 1.00 89.56 225 ASP A O 1
ATOM 1703 N N . GLY A 1 226 ? 4.927 2.425 -14.991 1.00 91.50 226 GLY A N 1
ATOM 1704 C CA . GLY A 1 226 ? 3.966 1.967 -13.991 1.00 91.50 226 GLY A CA 1
ATOM 1705 C C . GLY A 1 226 ? 4.641 1.087 -12.940 1.00 91.50 226 GLY A C 1
ATOM 1706 O O . GLY A 1 226 ? 4.520 1.351 -11.747 1.00 91.50 226 GLY A O 1
ATOM 1707 N N . ILE A 1 227 ? 5.368 0.068 -13.399 1.00 93.25 227 ILE A N 1
ATOM 1708 C CA . ILE A 1 227 ? 6.167 -0.824 -12.560 1.00 93.25 227 ILE A CA 1
ATOM 1709 C C . ILE A 1 227 ? 7.550 -0.952 -13.191 1.00 93.25 227 ILE A C 1
ATOM 1711 O O . ILE A 1 227 ? 7.654 -1.411 -14.329 1.00 93.25 227 ILE A O 1
ATOM 1715 N N . TRP A 1 228 ? 8.595 -0.609 -12.447 1.00 92.44 228 TRP A N 1
ATOM 1716 C CA . TRP A 1 228 ? 9.978 -0.857 -12.840 1.00 92.44 228 TRP A CA 1
ATOM 1717 C C . TRP A 1 228 ? 10.615 -1.850 -11.870 1.00 92.44 228 TRP A C 1
ATOM 1719 O O . TRP A 1 228 ? 10.460 -1.736 -10.660 1.00 92.44 228 TRP A O 1
ATOM 1729 N N . VAL A 1 229 ? 11.287 -2.872 -12.395 1.00 92.19 229 VAL A N 1
ATOM 1730 C CA . VAL A 1 229 ? 11.929 -3.896 -11.566 1.00 92.19 229 VAL A CA 1
ATOM 1731 C C . VAL A 1 229 ? 13.333 -4.177 -12.062 1.00 92.19 229 VAL A C 1
ATOM 1733 O O . VAL A 1 229 ? 13.556 -4.353 -13.265 1.00 92.19 229 VAL A O 1
ATOM 1736 N N . GLU A 1 230 ? 14.256 -4.302 -11.121 1.00 91.38 230 GLU A N 1
ATOM 1737 C CA . GLU A 1 230 ? 15.536 -4.964 -11.323 1.00 91.38 230 GLU A CA 1
ATOM 1738 C C . GLU A 1 230 ? 15.587 -6.263 -10.519 1.00 91.38 230 GLU A C 1
ATOM 1740 O O . GLU A 1 230 ? 14.738 -6.505 -9.673 1.00 91.38 230 GLU A O 1
ATOM 1745 N N . GLY A 1 231 ? 16.553 -7.129 -10.826 1.00 91.25 231 GLY A N 1
ATOM 1746 C CA . GLY A 1 231 ? 16.717 -8.402 -10.128 1.00 91.25 231 GLY A CA 1
ATOM 1747 C C . GLY A 1 231 ? 16.018 -9.602 -10.746 1.00 91.25 231 GLY A C 1
ATOM 1748 O O . GLY A 1 231 ? 15.854 -9.707 -11.968 1.00 91.25 231 GLY A O 1
ATOM 1749 N N . VAL A 1 232 ? 15.766 -10.617 -9.917 1.00 94.81 232 VAL A N 1
ATOM 1750 C CA . VAL A 1 232 ? 15.345 -11.952 -10.365 1.00 94.81 232 VAL A CA 1
ATOM 1751 C C . VAL A 1 232 ? 14.285 -12.557 -9.453 1.00 94.81 232 VAL A C 1
ATOM 1753 O O . VAL A 1 232 ? 14.234 -12.294 -8.261 1.00 94.81 232 VAL A O 1
ATOM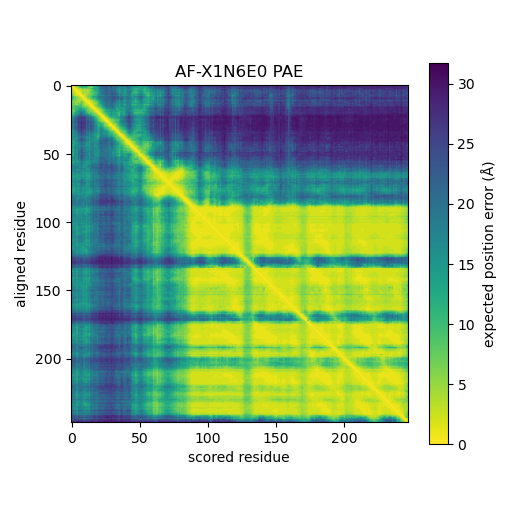 1756 N N . GLY A 1 233 ? 13.453 -13.434 -10.016 1.00 96.19 233 GLY A N 1
ATOM 1757 C CA . GLY A 1 233 ? 12.463 -14.189 -9.237 1.00 96.19 233 GLY A CA 1
ATOM 1758 C C . GLY A 1 233 ? 11.160 -13.438 -8.952 1.00 96.19 233 GLY A C 1
ATOM 1759 O O . GLY A 1 233 ? 10.232 -14.035 -8.414 1.00 96.19 233 GLY A O 1
ATOM 1760 N N . HIS A 1 234 ? 11.040 -12.179 -9.383 1.00 97.75 234 HIS A N 1
ATOM 1761 C CA . HIS A 1 234 ? 9.825 -11.396 -9.165 1.00 97.75 234 HIS A CA 1
ATOM 1762 C C . HIS A 1 234 ? 8.598 -11.979 -9.868 1.00 97.75 234 HIS A C 1
ATOM 1764 O O . HIS A 1 234 ? 8.668 -12.470 -11.001 1.00 97.75 234 HIS A O 1
ATOM 1770 N N . THR A 1 235 ? 7.450 -11.851 -9.210 1.00 98.31 235 THR A N 1
ATOM 1771 C CA . THR A 1 235 ? 6.137 -12.149 -9.782 1.00 98.31 235 THR A CA 1
ATOM 1772 C C . THR A 1 235 ? 5.342 -10.858 -9.922 1.00 98.31 235 THR A C 1
ATOM 1774 O O . THR A 1 235 ? 4.971 -10.238 -8.932 1.00 98.31 235 THR A O 1
ATOM 1777 N N . ILE A 1 236 ? 5.063 -10.466 -11.166 1.00 97.69 236 ILE A N 1
ATOM 1778 C CA . ILE A 1 236 ? 4.227 -9.305 -11.491 1.00 97.69 236 ILE A CA 1
ATOM 1779 C C . ILE A 1 236 ? 2.960 -9.836 -12.164 1.00 97.69 236 ILE A C 1
ATOM 1781 O O . ILE A 1 236 ? 3.012 -10.312 -13.302 1.00 97.69 236 ILE A O 1
ATOM 1785 N N . SER A 1 237 ? 1.829 -9.809 -11.461 1.00 97.81 237 SER A N 1
ATOM 1786 C CA . SER A 1 237 ? 0.581 -10.433 -11.925 1.00 97.81 237 SER A CA 1
ATOM 1787 C C . SER A 1 237 ? -0.649 -9.615 -11.579 1.00 97.81 237 SER A C 1
ATOM 1789 O O . SER A 1 237 ? -0.695 -8.961 -10.549 1.00 97.81 237 SER A O 1
ATOM 1791 N N . ASP A 1 238 ? -1.674 -9.677 -12.429 1.00 97.50 238 ASP A N 1
ATOM 1792 C CA . ASP A 1 238 ? -3.004 -9.118 -12.143 1.00 97.50 238 ASP A CA 1
ATOM 1793 C C . ASP A 1 238 ? -3.019 -7.606 -11.834 1.00 97.50 238 ASP A C 1
ATOM 1795 O O . ASP A 1 238 ? -3.987 -7.078 -11.301 1.00 97.50 238 ASP A O 1
ATOM 1799 N N . ASN A 1 239 ? -1.968 -6.886 -12.238 1.00 96.38 239 ASN A N 1
ATOM 1800 C CA . ASN A 1 239 ? -1.909 -5.430 -12.164 1.00 96.38 239 ASN A CA 1
ATOM 1801 C C . ASN A 1 239 ? -2.570 -4.796 -13.397 1.00 96.38 239 ASN A C 1
ATOM 1803 O O . ASN A 1 239 ? -2.439 -5.286 -14.524 1.00 96.38 239 ASN A O 1
ATOM 1807 N N . ILE A 1 240 ? -3.235 -3.663 -13.193 1.00 95.44 240 ILE A N 1
ATOM 1808 C CA . ILE A 1 240 ? -3.777 -2.805 -14.244 1.00 95.44 240 ILE A CA 1
ATOM 1809 C C . ILE A 1 240 ? -2.930 -1.535 -14.295 1.00 95.44 240 ILE A C 1
ATOM 1811 O O . ILE A 1 240 ? -3.004 -0.704 -13.396 1.00 95.44 240 ILE A O 1
ATOM 1815 N N . ILE A 1 241 ? -2.145 -1.372 -15.361 1.00 93.31 241 ILE A N 1
ATOM 1816 C CA . ILE A 1 241 ? -1.295 -0.194 -15.577 1.00 93.31 241 ILE A CA 1
ATOM 1817 C C . ILE A 1 241 ? -1.893 0.636 -16.712 1.00 93.31 241 ILE A C 1
ATOM 1819 O O . ILE A 1 241 ? -2.080 0.139 -17.827 1.00 93.31 241 ILE A O 1
ATOM 1823 N N . THR A 1 242 ? -2.237 1.898 -16.445 1.00 90.94 242 THR A N 1
ATOM 1824 C CA . THR A 1 242 ? -2.860 2.779 -17.449 1.00 90.94 242 THR A CA 1
ATOM 1825 C C . THR A 1 242 ? -2.344 4.207 -17.371 1.00 90.94 242 THR A C 1
ATOM 1827 O O . THR A 1 242 ? -2.096 4.729 -16.298 1.00 90.94 242 THR A O 1
ATOM 1830 N N . GLY A 1 243 ? -2.218 4.891 -18.509 1.00 81.62 243 GLY A N 1
ATOM 1831 C CA . GLY A 1 243 ? -1.838 6.309 -18.502 1.00 81.62 243 GLY A CA 1
ATOM 1832 C C . GLY A 1 243 ? -0.433 6.593 -17.956 1.00 81.62 243 GLY A C 1
ATOM 1833 O O . GLY A 1 243 ? -0.189 7.733 -17.574 1.00 81.62 243 GLY A O 1
ATOM 1834 N N . SER A 1 244 ? 0.444 5.585 -17.925 1.00 79.12 244 SER A N 1
ATOM 1835 C CA . SER A 1 244 ? 1.872 5.727 -17.628 1.00 79.12 244 SER A CA 1
ATOM 1836 C C . SER A 1 244 ? 2.688 5.929 -18.913 1.00 79.12 244 SER A C 1
ATOM 1838 O O . SER A 1 244 ? 2.218 5.566 -19.999 1.00 79.12 244 SER A O 1
ATOM 1840 N N . GLY A 1 245 ? 3.861 6.562 -18.815 1.00 65.62 245 GLY A N 1
ATOM 1841 C CA . GLY A 1 245 ? 4.747 6.830 -19.957 1.00 65.62 245 GLY A CA 1
ATOM 1842 C C . GLY A 1 245 ? 5.249 5.554 -20.639 1.00 65.62 245 GLY A C 1
ATOM 1843 O O . GLY A 1 245 ? 5.180 5.437 -21.865 1.00 65.62 245 GLY A O 1
ATOM 1844 N N . GLU A 1 246 ? 5.663 4.587 -19.828 1.00 62.25 246 GLU A N 1
ATOM 1845 C CA . GLU A 1 246 ? 5.963 3.196 -20.163 1.00 62.25 246 GLU A CA 1
ATOM 1846 C C . GLU A 1 246 ? 5.236 2.290 -19.139 1.00 62.25 246 GLU A C 1
ATOM 1848 O O . GLU A 1 246 ? 4.778 2.751 -18.086 1.00 62.25 246 GLU A O 1
ATOM 1853 N N . GLY A 1 247 ? 4.953 1.035 -19.488 1.00 44.69 247 GLY A N 1
ATOM 1854 C CA . GLY A 1 247 ? 4.060 0.182 -18.694 1.00 44.69 247 GLY A CA 1
ATOM 1855 C C . GLY A 1 247 ? 4.299 -1.296 -18.875 1.00 44.69 247 GLY A C 1
ATOM 1856 O O . GLY A 1 247 ? 5.020 -1.670 -19.829 1.00 44.69 247 GLY A O 1
#

Sequence (247 aa):
MSGTMDWNAMYAAETDAGEYLSPIDPDTHPEHPRWAAANGGGPACWDMDWSFGSEVVPLAFPGFDVEITEAEGVYTVTLTPAAGDNPPGPVVNEDTGESYGTIQPAIDAANPGDTILVYPGEYVIDEPEIDEAWIIIDIEGLTVEALNPAAALGNPFEPSEASIIVVHDNEVDDVINIAADGVTFDGFTVRGAYYGVNIYDWGDEDEVYSDCIITNNYITGSMYDGIWVEGVGHTISDNIITGSGEG

Solvent-accessible surface area (backbone atoms only — not comparable to full-atom values): 13722 Å² total; per-residue (Å²): 77,69,48,63,70,46,75,89,43,79,46,95,45,74,78,61,80,61,80,84,91,78,86,91,69,93,87,52,58,98,85,74,70,87,76,83,89,81,75,44,89,50,102,57,47,46,69,42,90,40,102,87,43,48,64,73,52,65,64,65,50,66,32,34,48,58,46,80,47,78,58,97,91,42,77,48,78,45,77,40,71,37,86,63,102,64,21,30,24,63,24,29,35,69,80,79,68,50,44,15,62,48,66,55,71,46,54,76,70,54,55,73,58,34,42,38,42,30,45,48,27,75,49,72,51,74,85,69,99,57,99,72,53,74,30,69,45,66,44,44,36,25,33,42,35,26,76,37,41,12,49,77,46,94,54,42,82,39,40,61,59,8,23,28,41,37,44,82,59,70,85,49,66,30,40,33,28,36,55,29,37,42,24,35,44,33,7,35,17,39,35,34,22,21,24,34,35,37,35,56,39,90,92,42,85,88,56,71,42,33,48,28,36,43,29,26,23,27,27,32,45,8,62,38,30,24,64,44,77,56,70,50,73,61,45,79,44,70,56,42,68,45,75,32,65,39,114

Radius of gyration: 22.72 Å; Cα contacts (8 Å, |Δi|>4): 611; chains: 1; bounding box: 79×34×50 Å

InterPro domains:
  IPR006626 Parallel beta-helix repeat [SM00710] (180-201)
  IPR006626 Parallel beta-helix repeat [SM00710] (209-231)
  IPR011050 Pectin lyase fold/virulence factor [SSF51126] (84-245)
  IPR012334 Pectin lyase fold [G3DSA:2.160.20.10] (80-246)
  IPR039448 Right handed beta helix domain [PF13229] (176-245)

Mean predicted aligned error: 12.98 Å

pLDDT: mean 75.25, std 20.92, range [36.75, 98.75]

Foldseek 3Di:
DAADADVQLVDRDRPDDDDDDDDDDPPDDPPDDDDDDDHAPDPQWDWDDDPVDTDTDGCDDQQWNWDWDDDPNDIDIDTHGDDDPWTFPQKAFPVVRGGGNADQVVLVPDAAQIEIEGEQAEHEQDDDPDAFERHENQHHQYEYEYPAALLPDPHSPDSSRAAEYDYPDLPHAYHAEYNYENYEYTRHEFESALERYEDAGPPDNPDFYEQYEYESYEFEHHAAYPYYHGDYNYHYYSYHYYHYPHD

Organism: NCBI:txid412755

Secondary structure (DSSP, 8-state):
--PPB-GGGSS--B-S-PPPP----TT--SS-----SSS--STTEE---BTTB---EES-BTTEEEEEEEETTEEEEEEEEPPSSS---SEEETTT--EESSHHHHHHTPPTT-EEEE-SEEEEEP--SSSS-SEEE-STT-EEEESS-GGG-S-TT-TTTSEEEEES-TTSSEEEEE-STT-EEES-EEES-SEEEEE--SS-TT---BS-EEES-EEE--SSBSEEE-SBS-EEES-EEES-SB-